Protein AF-A0A1C3CV86-F1 (afdb_monomer_lite)

Structure (mmCIF, N/CA/C/O backbone):
data_AF-A0A1C3CV86-F1
#
_entry.id   AF-A0A1C3CV86-F1
#
loop_
_atom_site.group_PDB
_atom_site.id
_atom_site.type_symbol
_atom_site.label_atom_id
_atom_site.label_alt_id
_atom_site.label_comp_id
_atom_site.label_asym_id
_atom_site.label_entity_id
_atom_site.label_seq_id
_atom_site.pdbx_PDB_ins_code
_atom_site.Cartn_x
_atom_site.Cartn_y
_atom_site.Cartn_z
_atom_site.occupancy
_atom_site.B_iso_or_equiv
_atom_site.auth_seq_id
_atom_site.auth_comp_id
_atom_site.auth_asym_id
_atom_site.auth_atom_id
_atom_site.pdbx_PDB_model_num
ATOM 1 N N . MET A 1 1 ? 0.501 -8.731 -10.972 1.00 66.06 1 MET A N 1
ATOM 2 C CA . MET A 1 1 ? 0.421 -9.284 -9.588 1.00 66.06 1 MET A CA 1
ATOM 3 C C . MET A 1 1 ? 0.213 -10.806 -9.620 1.00 66.06 1 MET A C 1
ATOM 5 O O . MET A 1 1 ? -0.502 -11.251 -10.506 1.00 66.06 1 MET A O 1
ATOM 9 N N . ASN A 1 2 ? 0.829 -11.603 -8.730 1.00 78.62 2 ASN A N 1
ATOM 10 C CA . ASN A 1 2 ? 0.691 -13.075 -8.731 1.00 78.62 2 ASN A CA 1
ATOM 11 C C . ASN A 1 2 ? -0.203 -13.563 -7.579 1.00 78.62 2 ASN A C 1
ATOM 13 O O . ASN A 1 2 ? 0.003 -13.151 -6.437 1.00 78.62 2 ASN A O 1
ATOM 17 N N . ILE A 1 3 ? -1.160 -14.436 -7.889 1.00 87.38 3 ILE A N 1
ATOM 18 C CA . ILE A 1 3 ? -2.075 -15.050 -6.921 1.00 87.38 3 ILE A CA 1
ATOM 19 C C . ILE A 1 3 ? -1.494 -16.387 -6.461 1.00 87.38 3 ILE A C 1
ATOM 21 O O . ILE A 1 3 ? -1.005 -17.165 -7.277 1.00 87.38 3 ILE A O 1
ATOM 25 N N . LEU A 1 4 ? -1.532 -16.632 -5.155 1.00 86.44 4 LEU A N 1
ATOM 26 C CA . LEU A 1 4 ? -1.019 -17.828 -4.498 1.00 86.44 4 LEU A CA 1
ATOM 27 C C . LEU A 1 4 ? -2.169 -18.743 -4.080 1.00 86.44 4 LEU A C 1
ATOM 29 O O . LEU A 1 4 ? -3.225 -18.278 -3.641 1.00 86.44 4 LEU A O 1
ATOM 33 N N . ASN A 1 5 ? -1.927 -20.051 -4.145 1.00 88.44 5 ASN A N 1
ATOM 34 C CA . ASN A 1 5 ? -2.799 -21.033 -3.504 1.00 88.44 5 ASN A CA 1
ATOM 35 C C . ASN A 1 5 ? -2.503 -21.138 -1.994 1.00 88.44 5 ASN A C 1
ATOM 37 O O . ASN A 1 5 ? -1.479 -20.653 -1.510 1.00 88.44 5 ASN A O 1
ATOM 41 N N . GLY A 1 6 ? -3.370 -21.813 -1.235 1.00 87.44 6 GLY A N 1
ATOM 42 C CA . GLY A 1 6 ? -3.210 -21.936 0.219 1.00 87.44 6 GLY A CA 1
ATOM 43 C C . GLY A 1 6 ? -1.895 -22.593 0.673 1.00 87.44 6 GLY A C 1
ATOM 44 O O . GLY A 1 6 ? -1.327 -22.195 1.688 1.00 87.44 6 GLY A O 1
ATOM 45 N N . THR A 1 7 ? -1.336 -23.532 -0.100 1.00 89.56 7 THR A N 1
ATOM 46 C CA . THR A 1 7 ? -0.050 -24.182 0.234 1.00 89.56 7 THR A CA 1
ATOM 47 C C . THR A 1 7 ? 1.136 -23.236 0.027 1.00 89.56 7 THR A C 1
ATOM 49 O O . THR A 1 7 ? 2.051 -23.168 0.852 1.00 89.56 7 THR A O 1
ATOM 52 N N . GLU A 1 8 ? 1.119 -22.471 -1.061 1.00 87.88 8 GLU A N 1
ATOM 53 C CA . GLU A 1 8 ? 2.126 -21.452 -1.362 1.00 87.88 8 GLU A CA 1
ATOM 54 C C . GLU A 1 8 ? 2.053 -20.297 -0.365 1.00 87.88 8 GLU A C 1
ATOM 56 O O . GLU A 1 8 ? 3.080 -19.869 0.159 1.00 87.88 8 GLU A O 1
ATOM 61 N N . ALA A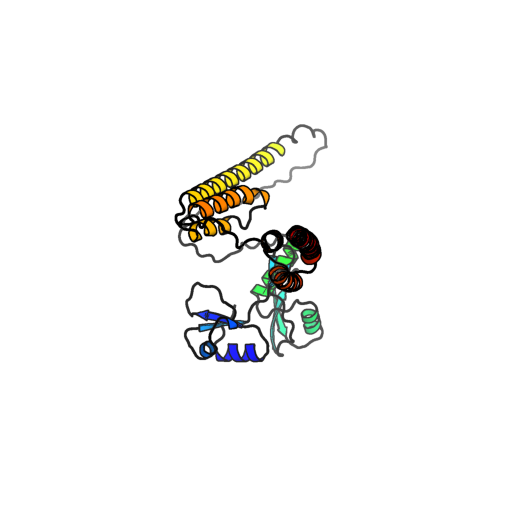 1 9 ? 0.840 -19.845 -0.043 1.00 88.00 9 ALA A N 1
ATOM 62 C CA . ALA A 1 9 ? 0.591 -18.807 0.945 1.00 88.00 9 ALA A CA 1
ATOM 63 C C . ALA A 1 9 ? 1.087 -19.219 2.336 1.00 88.00 9 ALA A C 1
ATOM 65 O O . ALA A 1 9 ? 1.752 -18.436 3.010 1.00 88.00 9 ALA A O 1
ATOM 66 N N . PHE A 1 10 ? 0.839 -20.467 2.746 1.00 89.06 10 PHE A N 1
ATOM 67 C CA . PHE A 1 10 ? 1.356 -20.997 4.005 1.00 89.06 10 PHE A CA 1
ATOM 68 C C . PHE A 1 10 ? 2.889 -21.059 4.014 1.00 89.06 10 PHE A C 1
ATOM 70 O O . PHE A 1 10 ? 3.522 -20.677 4.997 1.00 89.06 10 PHE A O 1
ATOM 77 N N . THR A 1 11 ? 3.495 -21.483 2.902 1.00 87.50 11 THR A N 1
ATOM 78 C CA . THR A 1 11 ? 4.957 -21.524 2.751 1.00 87.50 11 THR A CA 1
ATOM 79 C C . THR A 1 11 ? 5.560 -20.124 2.871 1.00 87.50 11 THR A C 1
ATOM 81 O O . THR A 1 11 ? 6.476 -19.909 3.664 1.00 87.50 11 THR A O 1
ATOM 84 N N . ALA A 1 12 ? 5.000 -19.153 2.153 1.00 84.44 12 ALA A N 1
ATOM 85 C CA . ALA A 1 12 ? 5.402 -17.754 2.205 1.00 84.44 12 ALA A CA 1
ATOM 86 C C . ALA A 1 12 ? 5.227 -17.156 3.616 1.00 84.44 12 ALA A C 1
ATOM 88 O O . ALA A 1 12 ? 6.146 -16.526 4.141 1.00 84.44 12 ALA A O 1
ATOM 89 N N . MET A 1 13 ? 4.104 -17.443 4.284 1.00 84.56 13 MET A N 1
ATOM 90 C CA . MET A 1 13 ? 3.866 -17.037 5.673 1.00 84.56 13 MET A CA 1
ATOM 91 C C . MET A 1 13 ? 4.890 -17.652 6.637 1.00 84.56 13 MET A C 1
ATOM 93 O O . MET A 1 13 ? 5.414 -16.960 7.507 1.00 84.56 13 MET A O 1
ATOM 97 N N . SER A 1 14 ? 5.229 -18.934 6.466 1.00 83.81 14 SER A N 1
ATOM 98 C CA . SER A 1 14 ? 6.240 -19.618 7.284 1.00 83.81 14 SER A CA 1
ATOM 99 C C . SER A 1 14 ? 7.661 -19.084 7.064 1.00 83.81 14 SER A C 1
ATOM 101 O O . SER A 1 14 ? 8.484 -19.136 7.976 1.00 83.81 14 SER A O 1
ATOM 103 N N . ALA A 1 15 ? 7.931 -18.502 5.891 1.00 80.19 15 ALA A N 1
ATOM 104 C CA . ALA A 1 15 ? 9.159 -17.770 5.587 1.00 80.19 15 ALA A CA 1
ATOM 105 C C . ALA A 1 15 ? 9.163 -16.332 6.152 1.00 80.19 15 ALA A C 1
ATOM 107 O O . ALA A 1 15 ? 10.106 -15.583 5.913 1.00 80.19 15 ALA A O 1
ATOM 108 N N . GLY A 1 16 ? 8.122 -15.937 6.896 1.00 77.88 16 GLY A N 1
ATOM 109 C CA . GLY A 1 16 ? 7.990 -14.612 7.503 1.00 77.88 16 GLY A CA 1
ATOM 110 C C . GLY A 1 16 ? 7.405 -13.547 6.574 1.00 77.88 16 GLY A C 1
ATOM 111 O O . GLY A 1 16 ? 7.386 -12.371 6.938 1.00 77.88 16 GLY A O 1
ATOM 112 N N . GLN A 1 17 ? 6.917 -13.922 5.388 1.00 81.88 17 GLN A N 1
ATOM 113 C CA . GLN A 1 17 ? 6.282 -12.976 4.475 1.00 81.88 17 GLN A CA 1
ATOM 114 C C . GLN A 1 17 ? 4.864 -12.655 4.950 1.00 81.88 17 GLN A C 1
ATOM 116 O O . GLN A 1 17 ? 4.110 -13.530 5.378 1.00 81.88 17 GLN A O 1
ATOM 121 N N . LYS A 1 18 ? 4.479 -11.381 4.860 1.00 85.75 18 LYS A N 1
ATOM 122 C CA . LYS A 1 18 ? 3.117 -10.956 5.182 1.00 85.75 18 LYS A CA 1
ATOM 123 C C . LYS A 1 18 ? 2.184 -11.386 4.048 1.00 85.75 18 LYS A C 1
ATOM 125 O O . LYS A 1 18 ? 2.469 -11.088 2.893 1.00 85.75 18 LYS A O 1
ATOM 130 N N . ILE A 1 19 ? 1.091 -12.072 4.374 1.00 89.31 19 ILE A N 1
ATOM 131 C CA . ILE A 1 19 ? 0.098 -12.562 3.407 1.00 89.31 19 ILE A CA 1
ATOM 132 C C . ILE A 1 19 ? -1.198 -11.769 3.551 1.00 89.31 19 ILE A C 1
ATOM 134 O O . ILE A 1 19 ? -1.608 -11.429 4.661 1.00 89.31 19 ILE A O 1
ATOM 138 N N . GLU A 1 20 ? -1.836 -11.497 2.421 1.00 90.44 20 GLU A N 1
ATOM 139 C CA . GLU A 1 20 ? -3.194 -10.970 2.345 1.00 90.44 20 GLU A CA 1
ATOM 140 C C . GLU A 1 20 ? -4.102 -11.995 1.661 1.00 90.44 20 GLU A C 1
ATOM 142 O O . GLU A 1 20 ? -3.650 -12.798 0.839 1.00 90.44 20 GLU A O 1
ATOM 147 N N . CYS A 1 21 ? -5.380 -11.967 2.016 1.00 91.00 21 CYS A N 1
ATOM 148 C CA . CYS A 1 21 ? -6.392 -12.931 1.613 1.00 91.00 21 CYS A CA 1
ATOM 149 C C . CYS A 1 21 ? -7.651 -12.205 1.140 1.00 91.00 21 CYS A C 1
ATOM 151 O O . CYS A 1 21 ? -8.016 -11.157 1.676 1.00 91.00 21 CYS A O 1
ATOM 153 N N . ARG A 1 22 ? -8.333 -12.781 0.151 1.00 90.62 22 ARG A N 1
ATOM 154 C CA . ARG A 1 22 ? -9.710 -12.426 -0.201 1.00 90.62 22 ARG A CA 1
ATOM 155 C C . ARG A 1 22 ? -10.470 -13.653 -0.686 1.00 90.62 22 ARG A C 1
ATOM 157 O O . ARG A 1 22 ? -9.869 -14.673 -1.014 1.00 90.62 22 ARG A O 1
ATOM 164 N N . HIS A 1 23 ? -11.789 -13.535 -0.771 1.00 89.12 23 HIS A N 1
ATOM 165 C CA . HIS A 1 23 ? -12.613 -14.541 -1.430 1.00 89.12 23 HIS A CA 1
ATOM 166 C C . HIS A 1 23 ? -12.402 -14.538 -2.946 1.00 89.12 23 HIS A C 1
ATOM 168 O O . HIS A 1 23 ? -12.314 -13.474 -3.562 1.00 89.12 23 HIS A O 1
ATOM 174 N N . VAL A 1 24 ? -12.373 -15.730 -3.540 1.00 86.75 24 VAL A N 1
ATOM 175 C CA . VAL A 1 24 ? -12.268 -15.909 -4.992 1.00 86.75 24 VAL A CA 1
ATOM 176 C C . VAL A 1 24 ? -13.448 -15.222 -5.677 1.00 86.75 24 VAL A C 1
ATOM 178 O O . VAL A 1 24 ? -14.604 -15.460 -5.333 1.00 86.75 24 VAL A O 1
ATOM 181 N N . GLY A 1 25 ? -13.153 -14.361 -6.652 1.00 78.56 25 GLY A N 1
ATOM 182 C CA . GLY A 1 25 ? -14.177 -13.630 -7.406 1.00 78.56 25 GLY A CA 1
ATOM 183 C C . GLY A 1 25 ? -14.855 -12.499 -6.627 1.00 78.56 25 GLY A C 1
ATOM 184 O O . GLY A 1 25 ? -15.856 -11.964 -7.093 1.00 78.56 25 GLY A O 1
ATOM 185 N N . SER A 1 26 ? -14.331 -12.135 -5.455 1.00 82.38 26 SER A N 1
ATOM 186 C CA . SER A 1 26 ? -14.750 -10.929 -4.746 1.00 82.38 26 SER A CA 1
ATOM 187 C C . SER A 1 26 ? -14.167 -9.681 -5.409 1.00 82.38 26 SER A C 1
ATOM 189 O O . SER A 1 26 ? -12.968 -9.629 -5.693 1.00 82.38 26 SER A O 1
ATOM 191 N N . ASP A 1 27 ? -14.995 -8.646 -5.558 1.00 78.25 27 ASP A N 1
ATOM 192 C CA . ASP A 1 27 ? -14.568 -7.304 -5.985 1.00 78.25 27 ASP A CA 1
ATOM 193 C C . ASP A 1 27 ? -13.888 -6.512 -4.852 1.00 78.25 27 ASP A C 1
ATOM 195 O O . ASP A 1 27 ? -13.460 -5.374 -5.041 1.00 78.25 27 ASP A O 1
ATOM 199 N N . LEU A 1 28 ? -13.807 -7.092 -3.650 1.00 81.31 28 LEU A N 1
ATOM 200 C CA . LEU A 1 28 ? -13.128 -6.478 -2.515 1.00 81.31 28 LEU A CA 1
ATOM 201 C C . LEU A 1 28 ? -11.603 -6.599 -2.642 1.00 81.31 28 LEU A C 1
ATOM 203 O O . LEU A 1 28 ? -11.060 -7.580 -3.166 1.00 81.31 28 LEU A O 1
ATOM 207 N N . ASP A 1 29 ? -10.914 -5.599 -2.094 1.00 83.62 29 ASP A N 1
ATOM 208 C CA . ASP A 1 29 ? -9.463 -5.614 -1.938 1.00 83.62 29 ASP A CA 1
ATOM 209 C C . ASP A 1 29 ? -9.006 -6.765 -1.026 1.00 83.62 29 ASP A C 1
ATOM 211 O O . ASP A 1 29 ? -9.759 -7.276 -0.194 1.00 83.62 29 ASP A O 1
ATOM 215 N N . PHE A 1 30 ? -7.744 -7.170 -1.177 1.00 88.12 30 PHE A N 1
ATOM 216 C CA . PHE A 1 30 ? -7.135 -8.138 -0.269 1.00 88.12 30 PHE A CA 1
ATOM 217 C C . PHE A 1 30 ? -6.979 -7.539 1.129 1.00 88.12 30 PHE A C 1
ATOM 219 O O . PHE A 1 30 ? -6.550 -6.394 1.271 1.00 88.12 30 PHE A O 1
ATOM 226 N N . ASP A 1 31 ? -7.273 -8.344 2.145 1.00 87.81 31 ASP A N 1
ATOM 227 C CA . ASP A 1 31 ? -7.200 -7.947 3.549 1.00 87.81 31 ASP A CA 1
ATOM 228 C C . ASP A 1 31 ? -6.170 -8.796 4.317 1.00 87.81 31 ASP A C 1
ATOM 230 O O . ASP A 1 31 ? -5.727 -9.847 3.847 1.00 87.81 31 ASP A O 1
ATOM 234 N N . ASP A 1 32 ? -5.739 -8.330 5.490 1.00 87.31 32 ASP A N 1
ATOM 235 C CA . ASP A 1 32 ? -4.734 -9.005 6.317 1.00 87.31 32 ASP A CA 1
ATOM 236 C C . ASP A 1 32 ? -5.198 -10.432 6.651 1.00 87.31 32 ASP A C 1
ATOM 238 O O . ASP A 1 32 ? -6.302 -10.637 7.158 1.00 87.31 32 ASP A O 1
ATOM 242 N N . ILE A 1 33 ? -4.340 -11.432 6.404 1.00 89.50 33 ILE A N 1
ATOM 243 C CA . ILE A 1 33 ? -4.652 -12.850 6.650 1.00 89.50 33 ILE A CA 1
ATOM 244 C C . ILE A 1 33 ? -5.133 -13.117 8.086 1.00 89.50 33 ILE A C 1
ATOM 246 O O . ILE A 1 33 ? -5.890 -14.053 8.323 1.00 89.50 33 ILE A O 1
ATOM 250 N N . ARG A 1 34 ? -4.736 -12.278 9.054 1.00 87.44 34 ARG A N 1
ATOM 251 C CA . ARG A 1 34 ? -5.134 -12.398 10.467 1.00 87.44 34 ARG A CA 1
ATOM 252 C C . ARG A 1 34 ? -6.604 -12.066 10.726 1.00 87.44 34 ARG A C 1
ATOM 254 O O . ARG A 1 34 ? -7.099 -12.396 11.800 1.00 87.44 34 ARG A O 1
ATOM 261 N N . ASN A 1 35 ? -7.290 -11.447 9.767 1.00 90.50 35 ASN A N 1
ATOM 262 C CA . ASN A 1 35 ? -8.730 -11.203 9.837 1.00 90.50 35 ASN A CA 1
ATOM 263 C C . ASN A 1 35 ? -9.549 -12.449 9.452 1.00 90.50 35 ASN A C 1
ATOM 265 O O . ASN A 1 35 ? -10.767 -12.458 9.620 1.00 90.50 35 ASN A O 1
ATOM 269 N N . PHE A 1 36 ? -8.891 -13.512 8.976 1.00 90.00 36 PHE A N 1
ATOM 270 C CA . PHE A 1 36 ? -9.516 -14.754 8.534 1.00 90.00 36 PHE A CA 1
ATOM 271 C C . PHE A 1 36 ? -9.197 -15.927 9.475 1.00 90.00 36 PHE A C 1
ATOM 273 O O . PHE A 1 36 ? -8.205 -15.934 10.206 1.00 90.00 36 PHE A O 1
ATOM 280 N N . SER A 1 37 ? -10.049 -16.956 9.445 1.00 88.81 37 SER A N 1
ATOM 281 C CA . SER A 1 37 ? -9.808 -18.227 10.145 1.00 88.81 37 SER A CA 1
ATOM 282 C C . SER A 1 37 ? -8.604 -18.961 9.548 1.00 88.81 37 SER A C 1
ATOM 284 O O . SER A 1 37 ? -8.404 -18.944 8.341 1.00 88.81 37 SER A O 1
ATOM 286 N N . ALA A 1 38 ? -7.853 -19.717 10.353 1.00 85.31 38 ALA A N 1
ATOM 287 C CA . ALA A 1 38 ? -6.738 -20.537 9.861 1.00 85.31 38 ALA A CA 1
ATOM 288 C C . ALA A 1 38 ? -7.154 -21.617 8.836 1.00 85.31 38 ALA A C 1
ATOM 290 O O . ALA A 1 38 ? -6.301 -22.164 8.140 1.00 85.31 38 ALA A O 1
ATOM 291 N N . THR A 1 39 ? -8.448 -21.930 8.728 1.00 88.00 39 THR A N 1
ATOM 292 C CA . THR A 1 39 ? -8.980 -22.886 7.743 1.00 88.00 39 THR A CA 1
ATOM 293 C C . THR A 1 39 ? -8.882 -22.390 6.302 1.00 88.00 39 THR A C 1
ATOM 295 O O . THR A 1 39 ? -8.856 -23.220 5.397 1.00 88.00 39 THR A O 1
ATOM 298 N N . VAL A 1 40 ? -8.722 -21.077 6.076 1.00 89.75 40 VAL A N 1
ATOM 299 C CA . VAL A 1 40 ? -8.690 -20.509 4.717 1.00 89.75 40 VAL A CA 1
ATOM 300 C C . VAL A 1 40 ? -7.575 -21.082 3.844 1.00 89.75 40 VAL A C 1
ATOM 302 O O . VAL A 1 40 ? -7.745 -21.171 2.638 1.00 89.75 40 VAL A O 1
ATOM 305 N N . PHE A 1 41 ? -6.461 -21.544 4.423 1.00 86.38 41 PHE A N 1
ATOM 306 C CA . PHE A 1 41 ? -5.377 -22.185 3.660 1.00 86.38 41 PHE A CA 1
ATOM 307 C C . PHE A 1 41 ? -5.778 -23.523 3.015 1.00 86.38 41 PHE A C 1
ATOM 309 O O . PHE A 1 41 ? -5.059 -24.029 2.153 1.00 86.38 41 PHE A O 1
ATOM 316 N N . ILE A 1 42 ? -6.886 -24.118 3.457 1.00 87.06 42 ILE A N 1
ATOM 317 C CA . ILE A 1 42 ? -7.429 -25.381 2.945 1.00 87.06 42 ILE A CA 1
ATOM 318 C C . ILE A 1 42 ? -8.643 -25.105 2.047 1.00 87.06 42 ILE A C 1
ATOM 320 O O . ILE A 1 42 ? -8.875 -25.840 1.085 1.00 87.06 42 ILE A O 1
ATOM 324 N N . ASP A 1 43 ? -9.393 -24.043 2.346 1.00 85.31 43 ASP A N 1
ATOM 325 C CA . ASP A 1 43 ? -10.590 -23.654 1.607 1.00 85.31 43 ASP A CA 1
ATOM 326 C C . ASP A 1 43 ? -10.230 -23.147 0.200 1.00 85.31 43 ASP A C 1
ATOM 328 O O . ASP A 1 43 ? -9.404 -22.253 0.027 1.00 85.31 43 ASP A O 1
ATOM 332 N N . GLN A 1 44 ? -10.881 -23.700 -0.826 1.00 82.62 44 GLN A N 1
ATOM 333 C CA . GLN A 1 44 ? -10.647 -23.315 -2.228 1.00 82.62 44 GLN A CA 1
ATOM 334 C C . GLN A 1 44 ? -11.346 -22.005 -2.623 1.00 82.62 44 GLN A C 1
ATOM 336 O O . GLN A 1 44 ? -11.118 -21.491 -3.714 1.00 82.62 44 GLN A O 1
ATOM 341 N N . ASP A 1 45 ? -12.162 -21.454 -1.724 1.00 88.38 45 ASP A N 1
ATOM 342 C CA . ASP A 1 45 ? -12.938 -20.230 -1.939 1.00 88.38 45 ASP A CA 1
ATOM 343 C C . ASP A 1 45 ? -12.149 -18.956 -1.600 1.00 88.38 45 ASP A C 1
ATOM 345 O O . ASP A 1 45 ? -12.717 -17.860 -1.596 1.00 88.38 45 ASP A O 1
ATOM 349 N N . HIS A 1 46 ? -10.853 -19.086 -1.297 1.00 89.38 46 HIS A N 1
ATOM 350 C CA . HIS A 1 46 ? -9.964 -17.978 -0.970 1.00 89.38 46 HIS A CA 1
ATOM 351 C C . HIS A 1 46 ? -8.734 -17.961 -1.870 1.00 89.38 46 HIS A C 1
ATOM 353 O O . HIS A 1 46 ? -8.159 -18.994 -2.214 1.00 89.38 46 HIS A O 1
ATOM 359 N N . GLU A 1 47 ? -8.312 -16.754 -2.216 1.00 91.25 47 GLU A N 1
ATOM 360 C CA . GLU A 1 47 ? -7.085 -16.500 -2.944 1.00 91.25 47 GLU A CA 1
ATOM 361 C C . GLU A 1 47 ? -6.162 -15.593 -2.137 1.00 91.25 47 GLU A C 1
ATOM 363 O O . GLU A 1 47 ? -6.596 -14.700 -1.401 1.00 91.25 47 GLU A O 1
ATOM 368 N N . PHE A 1 48 ? -4.864 -15.848 -2.269 1.00 90.25 48 PHE A N 1
ATOM 369 C CA . PHE A 1 48 ? -3.845 -15.237 -1.431 1.00 90.25 48 PHE A CA 1
ATOM 370 C C . PHE A 1 48 ? -2.857 -14.452 -2.272 1.00 90.25 48 PHE A C 1
ATOM 372 O O . PHE A 1 48 ? -2.614 -14.754 -3.438 1.00 90.25 48 PHE A O 1
ATOM 379 N N . ARG A 1 49 ? -2.210 -13.472 -1.656 1.00 87.81 49 ARG A N 1
ATOM 380 C CA . ARG A 1 49 ? -1.020 -12.837 -2.222 1.00 87.81 49 ARG A CA 1
ATOM 381 C C . ARG A 1 49 ? -0.067 -12.429 -1.115 1.00 87.81 49 ARG A C 1
ATOM 383 O O . ARG A 1 49 ? -0.469 -12.241 0.030 1.00 87.81 49 ARG A O 1
ATOM 390 N N . ILE A 1 50 ? 1.202 -12.255 -1.461 1.00 84.94 50 ILE A N 1
ATOM 391 C CA . ILE A 1 50 ? 2.149 -11.595 -0.559 1.00 84.94 50 ILE A CA 1
ATOM 392 C C . ILE A 1 50 ? 1.773 -10.113 -0.491 1.00 84.94 50 ILE A C 1
ATOM 394 O O . ILE A 1 50 ? 1.614 -9.466 -1.529 1.00 84.94 50 ILE A O 1
ATOM 398 N N . ALA A 1 51 ? 1.624 -9.597 0.727 1.00 80.19 51 ALA A N 1
ATOM 399 C CA . ALA A 1 51 ? 1.293 -8.210 1.001 1.00 80.19 51 ALA A CA 1
ATOM 400 C C . ALA A 1 51 ? 2.345 -7.301 0.373 1.00 80.19 51 ALA A C 1
ATOM 402 O O . ALA A 1 51 ? 3.543 -7.416 0.658 1.00 80.19 51 ALA A O 1
ATOM 403 N N . VAL A 1 52 ? 1.894 -6.375 -0.465 1.00 78.00 52 VAL A N 1
ATOM 404 C CA . VAL A 1 52 ? 2.780 -5.353 -1.008 1.00 78.00 52 VAL A CA 1
ATOM 405 C C . VAL A 1 52 ? 2.909 -4.259 0.038 1.00 78.00 52 VAL A C 1
ATOM 407 O O . VAL A 1 52 ? 1.958 -3.539 0.328 1.00 78.00 52 VAL A O 1
ATOM 410 N N . ILE A 1 53 ? 4.091 -4.159 0.638 1.00 82.31 53 ILE A N 1
ATOM 411 C CA . ILE A 1 53 ? 4.415 -3.065 1.551 1.00 82.31 53 ILE A CA 1
ATOM 412 C C . ILE A 1 53 ? 4.722 -1.844 0.690 1.00 82.31 53 ILE A C 1
ATOM 414 O O . ILE A 1 53 ? 5.525 -1.939 -0.234 1.00 82.31 53 ILE A O 1
ATOM 418 N N . TYR A 1 54 ? 4.077 -0.714 0.969 1.00 85.88 54 TYR A N 1
ATOM 419 C CA . TYR A 1 54 ? 4.286 0.531 0.234 1.00 85.88 54 TYR A CA 1
ATOM 420 C C . TYR A 1 54 ? 5.126 1.514 1.051 1.00 85.88 54 TYR A C 1
ATOM 422 O O . TYR A 1 54 ? 4.929 1.666 2.255 1.00 85.88 54 TYR A O 1
ATOM 430 N N . MET A 1 55 ? 6.006 2.233 0.361 1.00 88.50 55 MET A N 1
ATOM 431 C CA . MET A 1 55 ? 6.741 3.394 0.853 1.00 88.50 55 MET A CA 1
ATOM 432 C C . MET A 1 55 ? 6.371 4.641 0.040 1.00 88.50 55 MET A C 1
ATOM 434 O O . MET A 1 55 ? 5.849 4.543 -1.071 1.00 88.50 55 MET A O 1
ATOM 438 N N . MET A 1 56 ? 6.657 5.827 0.574 1.00 91.31 56 MET A N 1
ATOM 439 C CA . MET A 1 56 ? 6.435 7.090 -0.135 1.00 91.31 56 MET A CA 1
ATOM 440 C C . MET A 1 56 ? 7.716 7.560 -0.823 1.00 91.31 56 MET A C 1
ATOM 442 O O . MET A 1 56 ? 8.753 7.696 -0.177 1.00 91.31 56 MET A O 1
ATOM 446 N N . ILE A 1 57 ? 7.624 7.882 -2.113 1.00 91.56 57 ILE A N 1
ATOM 447 C CA . ILE A 1 57 ? 8.643 8.647 -2.842 1.00 91.56 57 ILE A CA 1
ATOM 448 C C . ILE A 1 57 ? 7.959 9.911 -3.372 1.00 91.56 57 ILE A C 1
ATOM 450 O O . ILE A 1 57 ? 7.125 9.857 -4.278 1.00 91.56 57 ILE A O 1
ATOM 454 N N . GLY A 1 58 ? 8.272 11.058 -2.762 1.00 90.00 58 GLY A N 1
ATOM 455 C CA . GLY A 1 58 ? 7.538 12.302 -3.004 1.00 90.00 58 GLY A CA 1
ATOM 456 C C . GLY A 1 58 ? 6.055 12.146 -2.649 1.00 90.00 58 GLY A C 1
ATOM 457 O O . GLY A 1 58 ? 5.720 11.791 -1.521 1.00 90.00 58 GLY A O 1
ATOM 458 N N . ALA A 1 59 ? 5.171 12.387 -3.621 1.00 86.56 59 ALA A N 1
ATOM 459 C CA . ALA A 1 59 ? 3.720 12.228 -3.474 1.00 86.56 59 ALA A CA 1
ATOM 460 C C . ALA A 1 59 ? 3.185 10.852 -3.931 1.00 86.56 59 ALA A C 1
ATOM 462 O O . ALA A 1 59 ? 1.983 10.609 -3.843 1.00 86.56 59 ALA A O 1
ATOM 463 N N . MET A 1 60 ? 4.042 9.953 -4.430 1.00 87.56 60 MET A N 1
ATOM 464 C CA . MET A 1 60 ? 3.633 8.647 -4.960 1.00 87.56 60 MET A CA 1
ATOM 465 C C . MET A 1 60 ? 3.855 7.527 -3.940 1.00 87.56 60 MET A C 1
ATOM 467 O O . MET A 1 60 ? 4.886 7.485 -3.267 1.00 87.56 60 MET A O 1
ATOM 471 N N . GLN A 1 61 ? 2.906 6.589 -3.874 1.00 89.88 61 GLN A N 1
ATOM 472 C CA . GLN A 1 61 ? 3.086 5.316 -3.175 1.00 89.88 61 GLN A CA 1
ATOM 473 C C . GLN A 1 61 ? 3.807 4.330 -4.089 1.00 89.88 61 GLN A C 1
ATOM 475 O O . GLN A 1 61 ? 3.395 4.104 -5.226 1.00 89.88 61 GLN A O 1
ATOM 480 N N . VAL A 1 62 ? 4.887 3.747 -3.584 1.00 90.69 62 VAL A N 1
ATOM 481 C CA . VAL A 1 62 ? 5.761 2.841 -4.323 1.00 90.69 62 VAL A CA 1
ATOM 482 C C . VAL A 1 62 ? 5.901 1.543 -3.538 1.00 90.69 62 VAL A C 1
ATOM 484 O O . VAL A 1 62 ? 6.225 1.600 -2.354 1.00 90.69 62 VAL A O 1
ATOM 487 N N . PRO A 1 63 ? 5.696 0.375 -4.165 1.00 88.56 63 PRO A N 1
ATOM 488 C CA . PRO A 1 63 ? 6.026 -0.907 -3.554 1.00 88.56 63 PRO A CA 1
ATOM 489 C C . PRO A 1 63 ? 7.482 -0.952 -3.067 1.00 88.56 63 PRO A C 1
ATOM 491 O O . PRO A 1 63 ? 8.402 -0.602 -3.811 1.00 88.56 63 PRO A O 1
ATOM 494 N N . GLU A 1 64 ? 7.706 -1.393 -1.831 1.00 87.62 64 GLU A N 1
ATOM 495 C CA . GLU A 1 64 ? 9.047 -1.630 -1.307 1.00 87.62 64 GLU A CA 1
ATOM 496 C C . GLU A 1 64 ? 9.767 -2.695 -2.144 1.00 87.62 64 GLU A C 1
ATOM 498 O O . GLU A 1 64 ? 9.183 -3.690 -2.584 1.00 87.62 64 GLU A O 1
ATOM 503 N N . ALA A 1 65 ? 11.063 -2.472 -2.354 1.00 89.00 65 ALA A N 1
ATOM 504 C CA . ALA A 1 65 ? 11.936 -3.455 -2.970 1.00 89.00 65 ALA A CA 1
ATOM 505 C C . ALA A 1 65 ? 12.148 -4.663 -2.050 1.00 89.00 65 ALA A C 1
ATOM 507 O O . ALA A 1 65 ? 11.970 -4.597 -0.830 1.00 89.00 65 ALA A O 1
ATOM 508 N N . VAL A 1 66 ? 12.570 -5.774 -2.649 1.00 87.25 66 VAL A N 1
ATOM 509 C CA . VAL A 1 66 ? 12.899 -6.993 -1.909 1.00 87.25 66 VAL A CA 1
ATOM 510 C C . VAL A 1 66 ? 14.063 -6.708 -0.959 1.00 87.25 66 VAL A C 1
ATOM 512 O O . VAL A 1 66 ? 15.054 -6.103 -1.363 1.00 87.25 66 VAL A O 1
ATOM 515 N N . LYS A 1 67 ? 13.940 -7.147 0.297 1.00 85.25 67 LYS A N 1
ATOM 516 C CA . LYS A 1 67 ? 15.002 -7.038 1.315 1.00 85.25 67 LYS A CA 1
ATOM 517 C C . LYS A 1 67 ? 15.864 -8.296 1.382 1.00 85.25 67 LYS A C 1
ATOM 519 O O . LYS A 1 67 ? 17.066 -8.209 1.613 1.00 85.25 67 LYS A O 1
ATOM 524 N N . ASP A 1 68 ? 15.253 -9.449 1.144 1.00 85.75 68 ASP A N 1
ATOM 525 C CA . ASP A 1 68 ? 15.928 -10.742 1.170 1.00 85.75 68 ASP A CA 1
ATOM 526 C C . ASP A 1 68 ? 16.584 -11.066 -0.171 1.00 85.75 68 ASP A C 1
ATOM 528 O O . ASP A 1 68 ? 16.119 -10.658 -1.236 1.00 85.75 68 ASP A O 1
ATOM 532 N N . THR A 1 69 ? 17.666 -11.840 -0.133 1.00 86.50 69 THR A N 1
ATOM 533 C CA . THR A 1 69 ? 18.351 -12.284 -1.347 1.00 86.50 69 THR A CA 1
ATOM 534 C C . THR A 1 69 ? 17.471 -13.265 -2.130 1.00 86.50 69 THR A C 1
ATOM 536 O O . THR A 1 69 ? 17.144 -14.343 -1.624 1.00 86.50 69 THR A O 1
ATOM 539 N N . PRO A 1 70 ? 17.098 -12.949 -3.386 1.00 87.62 70 PRO A N 1
ATOM 540 C CA . PRO A 1 70 ? 16.360 -13.887 -4.219 1.00 87.62 70 PRO A CA 1
ATOM 541 C C . PRO A 1 70 ? 17.159 -15.170 -4.475 1.00 87.62 70 PRO A C 1
ATOM 543 O O . PRO A 1 70 ? 18.395 -15.182 -4.479 1.00 87.62 70 PRO A O 1
ATOM 546 N N . ALA A 1 71 ? 16.456 -16.267 -4.762 1.00 85.12 71 ALA A N 1
ATOM 547 C CA . ALA A 1 71 ? 17.116 -17.500 -5.170 1.00 85.12 71 ALA A CA 1
ATOM 548 C C . ALA A 1 71 ? 17.873 -17.304 -6.498 1.00 85.12 71 ALA A C 1
ATOM 550 O O . ALA A 1 71 ? 17.453 -16.569 -7.398 1.00 85.12 71 ALA A O 1
ATOM 551 N N . LYS A 1 72 ? 19.018 -17.978 -6.643 1.00 88.81 72 LYS A N 1
ATOM 552 C CA . LYS A 1 72 ? 19.836 -17.884 -7.857 1.00 88.81 72 LYS A CA 1
ATOM 553 C C . LYS A 1 72 ? 19.032 -18.330 -9.082 1.00 88.81 72 LYS A C 1
ATOM 555 O O . LYS A 1 72 ? 18.496 -19.432 -9.114 1.00 88.81 72 LYS A O 1
ATOM 560 N N . GLY A 1 73 ? 19.007 -17.488 -10.110 1.00 86.38 73 GLY A N 1
ATOM 561 C CA . GLY A 1 73 ? 18.288 -17.714 -11.362 1.00 86.38 73 GLY A CA 1
ATOM 562 C C . GLY A 1 73 ? 16.8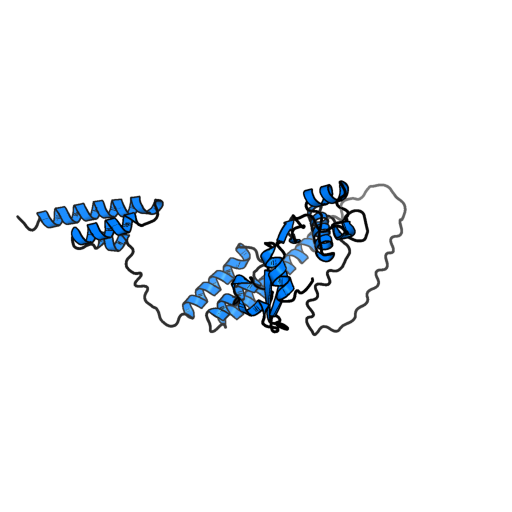89 -17.099 -11.419 1.00 86.38 73 GLY A C 1
ATOM 563 O O . GLY A 1 73 ? 16.323 -17.067 -12.512 1.00 86.38 73 GLY A O 1
ATOM 564 N N . VAL A 1 74 ? 16.360 -16.575 -10.305 1.00 89.31 74 VAL A N 1
ATOM 565 C CA . VAL A 1 74 ? 15.071 -15.862 -10.272 1.00 89.31 74 VAL A CA 1
ATOM 566 C C . VAL A 1 74 ? 15.136 -14.622 -11.164 1.00 89.31 74 VAL A C 1
ATOM 568 O O . VAL A 1 74 ? 16.146 -13.917 -11.196 1.00 89.31 74 VAL A O 1
ATOM 571 N N . GLN A 1 75 ? 14.069 -14.375 -11.923 1.00 92.19 75 GLN A N 1
ATOM 572 C CA . GLN A 1 75 ? 13.929 -13.154 -12.707 1.00 92.19 75 GLN A CA 1
ATOM 573 C C . GLN A 1 75 ? 13.503 -12.005 -11.791 1.00 92.19 75 GLN A C 1
ATOM 575 O O . GLN A 1 75 ? 12.519 -12.113 -11.065 1.00 92.19 75 GLN A O 1
ATOM 580 N N . CYS A 1 76 ? 14.259 -10.915 -11.839 1.00 93.75 76 CYS A N 1
ATOM 581 C CA . CYS A 1 76 ? 14.023 -9.697 -11.083 1.00 93.75 76 CYS A CA 1
ATOM 582 C C . CYS A 1 76 ? 14.005 -8.496 -12.031 1.00 93.75 76 CYS A C 1
ATOM 584 O O . CYS A 1 76 ? 14.437 -8.576 -13.183 1.00 93.75 76 CYS A O 1
ATOM 586 N N . PHE A 1 77 ? 13.527 -7.371 -11.523 1.00 95.25 77 PHE A N 1
ATOM 587 C CA . PHE A 1 77 ? 13.381 -6.127 -12.257 1.00 95.25 77 PHE A CA 1
ATOM 588 C C . PHE A 1 77 ? 13.991 -4.990 -11.447 1.00 95.25 77 PHE A C 1
ATOM 590 O O . PHE A 1 77 ? 13.828 -4.939 -10.229 1.00 95.25 77 PHE A O 1
ATOM 597 N N . CYS A 1 78 ? 14.689 -4.075 -12.111 1.00 95.25 78 CYS A N 1
ATOM 598 C CA . CYS A 1 78 ? 15.142 -2.830 -11.500 1.00 95.25 78 CYS A CA 1
ATOM 599 C C . CYS A 1 78 ? 14.521 -1.616 -12.199 1.00 95.25 78 CYS A C 1
ATOM 601 O O . CYS A 1 78 ? 14.246 -1.689 -13.401 1.00 95.25 78 CYS A O 1
ATOM 603 N N . PRO A 1 79 ? 14.260 -0.512 -11.472 1.00 95.94 79 PRO A N 1
ATOM 604 C CA . PRO A 1 79 ? 13.792 0.724 -12.081 1.00 95.94 79 PRO A CA 1
ATOM 605 C C . PRO A 1 79 ? 14.866 1.256 -13.034 1.00 95.94 79 PRO A C 1
ATOM 607 O O . PRO A 1 79 ? 16.045 1.332 -12.679 1.00 95.94 79 PRO A O 1
ATOM 610 N N . SER A 1 80 ? 14.458 1.631 -14.243 1.00 94.75 80 SER A N 1
ATOM 611 C CA . SER A 1 80 ? 15.351 2.187 -15.257 1.00 94.75 80 SER A CA 1
ATOM 612 C C . SER A 1 80 ? 14.932 3.609 -15.602 1.00 94.75 80 SER A C 1
ATOM 614 O O . SER A 1 80 ? 13.790 3.860 -15.964 1.00 94.75 80 SER A O 1
ATOM 616 N N . LEU A 1 81 ? 15.871 4.548 -15.483 1.00 92.62 81 LEU A N 1
ATOM 617 C CA . LEU A 1 81 ? 15.668 5.964 -15.824 1.00 92.62 81 LEU A CA 1
ATOM 618 C C . LEU A 1 81 ? 16.391 6.367 -17.116 1.00 92.62 81 LEU A C 1
ATOM 620 O O . LEU A 1 81 ? 16.244 7.488 -17.589 1.00 92.62 81 LEU A O 1
ATOM 624 N N . LEU A 1 82 ? 17.221 5.471 -17.655 1.00 88.31 82 LEU A N 1
ATOM 625 C CA . LEU A 1 82 ? 18.116 5.749 -18.784 1.00 88.31 82 LEU A CA 1
ATOM 626 C C . LEU A 1 82 ? 17.572 5.220 -20.116 1.00 88.31 82 LEU A C 1
ATOM 628 O O . LEU A 1 82 ? 18.181 5.436 -21.161 1.00 88.31 82 LEU A O 1
ATOM 632 N N . THR A 1 83 ? 16.463 4.487 -20.078 1.00 85.62 83 THR A N 1
ATOM 633 C CA . THR A 1 83 ? 15.849 3.820 -21.229 1.00 85.62 83 THR A CA 1
ATOM 634 C C . THR A 1 83 ? 14.409 4.279 -21.406 1.00 85.62 83 THR A C 1
ATOM 636 O O . THR A 1 83 ? 13.817 4.863 -20.504 1.00 85.62 83 THR A O 1
ATOM 639 N N . THR A 1 84 ? 13.833 3.999 -22.575 1.00 83.75 84 THR A N 1
ATOM 640 C CA . THR A 1 84 ? 12.409 4.246 -22.850 1.00 83.75 84 THR A CA 1
ATOM 641 C C . THR A 1 84 ? 11.498 3.394 -21.969 1.00 83.75 84 THR A C 1
ATOM 643 O O . THR A 1 84 ? 10.430 3.841 -21.563 1.00 83.75 84 THR A O 1
ATOM 646 N N . GLU A 1 85 ? 11.927 2.171 -21.659 1.00 89.88 85 GLU A N 1
ATOM 647 C CA . GLU A 1 85 ? 11.278 1.305 -20.679 1.00 89.88 85 GLU A CA 1
ATOM 648 C C . GLU A 1 85 ? 11.718 1.714 -19.271 1.00 89.88 85 GLU A C 1
ATOM 650 O O . GLU A 1 85 ? 12.914 1.844 -19.003 1.00 89.88 85 GLU A O 1
ATOM 655 N N . LEU A 1 86 ? 10.755 1.907 -18.369 1.00 92.75 86 LEU A N 1
ATOM 656 C CA . LEU A 1 86 ? 10.999 2.337 -16.984 1.00 92.75 86 LEU A CA 1
ATOM 657 C C . LEU A 1 86 ? 11.434 1.195 -16.056 1.00 92.75 86 LEU A C 1
ATOM 659 O O . LEU A 1 86 ? 11.597 1.379 -14.850 1.00 92.75 86 LEU A O 1
ATOM 663 N N . SER A 1 87 ? 11.623 0.003 -16.605 1.00 95.25 87 SER A N 1
ATOM 664 C CA . SER A 1 87 ? 12.085 -1.182 -15.902 1.00 95.25 87 SER A CA 1
ATOM 665 C C . SER A 1 87 ? 13.199 -1.845 -16.711 1.00 95.25 87 SER A C 1
ATOM 667 O O . SER A 1 87 ? 13.355 -1.616 -17.910 1.00 95.25 87 SER A O 1
ATOM 669 N N . LYS A 1 88 ? 14.000 -2.673 -16.047 1.00 95.19 88 LYS A N 1
ATOM 670 C CA . LYS A 1 88 ? 14.947 -3.567 -16.704 1.00 95.19 88 LYS A CA 1
ATOM 671 C C . LYS A 1 88 ? 14.915 -4.928 -16.033 1.00 95.19 88 LYS A C 1
ATOM 673 O O . LYS A 1 88 ? 15.213 -5.046 -14.844 1.00 95.19 88 LYS A O 1
ATOM 678 N N . ALA A 1 89 ? 14.591 -5.956 -16.809 1.00 94.69 89 ALA A N 1
ATOM 679 C CA . ALA A 1 89 ? 14.624 -7.337 -16.351 1.00 94.69 89 ALA A CA 1
ATOM 680 C C . ALA A 1 89 ? 16.062 -7.878 -16.304 1.00 94.69 89 ALA A C 1
ATOM 682 O O . ALA A 1 89 ? 16.882 -7.625 -17.192 1.00 94.69 89 ALA A O 1
ATOM 683 N N . PHE A 1 90 ? 16.365 -8.675 -15.285 1.00 94.62 90 PHE A N 1
ATOM 684 C CA . PHE A 1 90 ? 17.617 -9.413 -15.170 1.00 94.62 90 PHE A CA 1
ATOM 685 C C . PHE A 1 90 ? 17.407 -10.715 -14.395 1.00 94.62 90 PHE A C 1
ATOM 687 O O . PHE A 1 90 ? 16.412 -10.901 -13.701 1.00 94.62 90 PHE A O 1
ATOM 694 N N . LYS A 1 91 ? 18.345 -11.654 -14.533 1.00 95.38 91 LYS A N 1
ATOM 695 C CA . LYS A 1 91 ? 18.346 -12.887 -13.736 1.00 95.38 91 LYS A CA 1
ATOM 696 C C . LYS A 1 91 ? 19.284 -12.705 -12.558 1.00 95.38 91 LYS A C 1
ATOM 698 O O . LYS A 1 91 ? 20.458 -12.415 -12.782 1.00 95.38 91 LYS A O 1
ATOM 703 N N . TRP A 1 92 ? 18.788 -12.936 -11.349 1.00 94.44 92 TRP A N 1
ATOM 704 C CA . TRP A 1 92 ? 19.573 -12.867 -10.126 1.00 94.44 92 TRP A CA 1
ATOM 705 C C . TRP A 1 92 ? 20.694 -13.909 -10.150 1.00 94.44 92 TRP A C 1
ATOM 707 O O . TRP A 1 92 ? 20.439 -15.113 -10.241 1.00 94.44 92 TRP A O 1
ATOM 717 N N . ARG A 1 93 ? 21.956 -13.476 -10.094 1.00 93.44 93 ARG A N 1
ATOM 718 C CA . ARG A 1 93 ? 23.123 -14.375 -10.117 1.00 93.44 93 ARG A CA 1
ATOM 719 C C . ARG A 1 93 ? 23.881 -14.400 -8.801 1.00 93.44 93 ARG A C 1
ATOM 721 O O . ARG A 1 93 ? 24.813 -1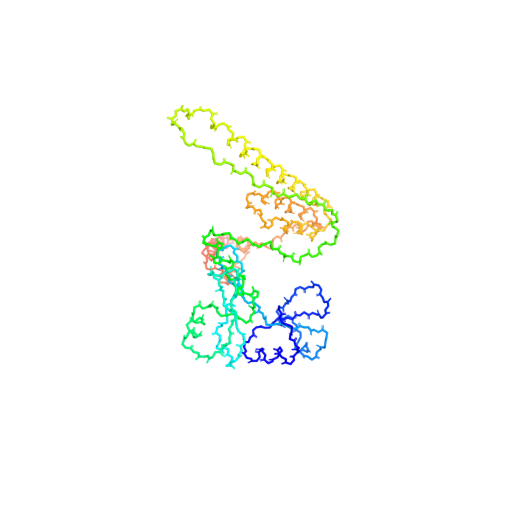5.198 -8.690 1.00 93.44 93 ARG A O 1
ATOM 728 N N . ASN A 1 94 ? 23.452 -13.596 -7.829 1.00 91.88 94 ASN A N 1
ATOM 729 C CA . ASN A 1 94 ? 24.195 -13.318 -6.607 1.00 91.88 94 ASN A CA 1
ATOM 730 C C . ASN A 1 94 ? 25.593 -12.749 -6.917 1.00 91.88 94 ASN A C 1
ATOM 732 O O . ASN A 1 94 ? 26.591 -13.166 -6.338 1.00 91.88 94 ASN A O 1
ATOM 736 N N . SER A 1 95 ? 25.667 -11.880 -7.929 1.00 94.12 95 SER A N 1
ATOM 737 C CA . SER A 1 95 ? 26.882 -11.137 -8.267 1.00 94.12 95 SER A CA 1
ATOM 738 C C . SER A 1 95 ? 26.986 -9.856 -7.436 1.00 94.12 95 SER A C 1
ATOM 740 O O . SER A 1 95 ? 25.976 -9.361 -6.943 1.00 94.12 95 SER A O 1
ATOM 742 N N . ASP A 1 96 ? 28.176 -9.261 -7.339 1.00 95.69 96 ASP A N 1
ATOM 743 C CA . ASP A 1 96 ? 28.374 -8.004 -6.594 1.00 95.69 96 ASP A CA 1
ATOM 744 C C . ASP A 1 96 ? 27.464 -6.869 -7.095 1.00 95.69 96 ASP A C 1
ATOM 746 O O . ASP A 1 96 ? 26.981 -6.046 -6.318 1.00 95.69 96 ASP A O 1
ATOM 750 N N . SER A 1 97 ? 27.178 -6.841 -8.402 1.00 93.19 97 SER A N 1
ATOM 751 C CA . SER A 1 97 ? 26.230 -5.888 -8.990 1.00 93.19 97 SER A CA 1
ATOM 752 C C . SER A 1 97 ? 24.793 -6.136 -8.527 1.00 93.19 97 SER A C 1
ATOM 754 O O . SER A 1 97 ? 24.075 -5.179 -8.246 1.00 93.19 97 SER A O 1
ATOM 756 N N . ASP A 1 98 ? 24.385 -7.403 -8.414 1.00 93.88 98 ASP A N 1
ATOM 757 C CA . ASP A 1 98 ? 23.056 -7.781 -7.924 1.00 93.88 98 ASP A CA 1
ATOM 758 C C . ASP A 1 98 ? 22.896 -7.386 -6.448 1.00 93.88 98 ASP A C 1
ATOM 760 O O . ASP A 1 98 ? 21.900 -6.769 -6.071 1.00 93.88 98 ASP A O 1
ATOM 764 N N . LEU A 1 99 ? 23.913 -7.677 -5.629 1.00 93.94 99 LEU A N 1
ATOM 765 C CA . LEU A 1 99 ? 23.952 -7.306 -4.213 1.00 93.94 99 LEU A CA 1
ATOM 766 C C . LEU A 1 99 ? 23.892 -5.788 -4.031 1.00 93.94 99 LEU A C 1
ATOM 768 O O . LEU A 1 99 ? 23.097 -5.299 -3.238 1.00 93.94 99 LEU A O 1
ATOM 772 N N . THR A 1 100 ? 24.637 -5.033 -4.840 1.00 95.06 100 THR A N 1
ATOM 773 C CA . THR A 1 100 ? 24.594 -3.563 -4.813 1.00 95.06 100 THR A CA 1
ATOM 774 C C . THR A 1 100 ? 23.196 -3.024 -5.143 1.00 95.06 100 THR A C 1
ATOM 776 O O . THR A 1 100 ? 22.749 -2.046 -4.544 1.00 95.06 100 THR A O 1
ATOM 779 N N . LEU A 1 101 ? 22.490 -3.625 -6.109 1.00 94.56 101 LEU A N 1
ATOM 780 C CA . LEU A 1 101 ? 21.112 -3.236 -6.428 1.00 94.56 101 LEU A CA 1
ATOM 781 C C . LEU A 1 101 ? 20.160 -3.544 -5.267 1.00 94.56 101 LEU A C 1
ATOM 783 O O . LEU A 1 101 ? 19.274 -2.737 -4.983 1.00 94.56 101 LEU A O 1
ATOM 787 N N . LEU A 1 102 ? 20.347 -4.688 -4.605 1.00 93.25 102 LEU A N 1
ATOM 788 C CA . LEU A 1 102 ? 19.545 -5.110 -3.457 1.00 93.25 102 LEU A CA 1
ATOM 789 C C . LEU A 1 102 ? 19.747 -4.172 -2.263 1.00 93.25 102 LEU A C 1
ATOM 791 O O . LEU A 1 102 ? 18.775 -3.644 -1.734 1.00 93.25 102 LEU A O 1
ATOM 795 N N . GLU A 1 103 ? 20.998 -3.882 -1.906 1.00 93.56 103 GLU A N 1
ATOM 796 C CA . GLU A 1 103 ? 21.360 -2.958 -0.821 1.00 93.56 103 GLU A CA 1
ATOM 797 C C . GLU A 1 103 ? 20.816 -1.541 -1.042 1.00 93.56 103 GLU A C 1
ATOM 799 O O . GLU A 1 103 ? 20.512 -0.825 -0.090 1.00 93.56 103 GLU A O 1
ATOM 804 N N . ARG A 1 104 ? 20.660 -1.133 -2.305 1.00 94.06 104 ARG A N 1
ATOM 805 C CA . ARG A 1 104 ? 20.085 0.166 -2.682 1.00 94.06 104 ARG A CA 1
ATOM 806 C C . ARG A 1 104 ? 18.559 0.162 -2.767 1.00 94.06 104 ARG A C 1
ATOM 808 O O . ARG A 1 104 ? 17.984 1.192 -3.104 1.00 94.06 104 ARG A O 1
ATOM 815 N N . GLY A 1 105 ? 17.903 -0.970 -2.511 1.00 92.69 105 GLY A N 1
ATOM 816 C CA . GLY A 1 105 ? 16.448 -1.082 -2.602 1.00 92.69 105 GLY A CA 1
ATOM 817 C C . GLY A 1 105 ? 15.920 -0.904 -4.028 1.00 92.69 105 GLY A C 1
ATOM 818 O O . GLY A 1 105 ? 14.868 -0.302 -4.231 1.00 92.69 105 GLY A O 1
ATOM 819 N N . LEU A 1 106 ? 16.656 -1.397 -5.030 1.00 94.50 106 LEU A N 1
ATOM 820 C CA . LEU A 1 106 ? 16.301 -1.270 -6.450 1.00 94.50 106 LEU A CA 1
ATOM 821 C C . LEU A 1 106 ? 15.835 -2.590 -7.079 1.00 94.50 106 LEU A C 1
ATOM 823 O O . LEU A 1 106 ? 15.625 -2.644 -8.287 1.00 94.50 106 LEU A O 1
ATOM 827 N N . VAL A 1 107 ? 15.688 -3.659 -6.296 1.00 94.88 107 VAL A N 1
ATOM 828 C CA . VAL A 1 107 ? 15.335 -4.994 -6.800 1.00 94.88 107 VAL A CA 1
ATOM 829 C C . VAL A 1 107 ? 13.869 -5.291 -6.522 1.00 94.88 107 VAL A C 1
ATOM 831 O O . VAL A 1 107 ? 13.444 -5.345 -5.373 1.00 94.88 107 VAL A O 1
ATOM 834 N N . HIS A 1 108 ? 13.104 -5.540 -7.581 1.00 92.81 108 HIS A N 1
ATOM 835 C CA . HIS A 1 108 ? 11.690 -5.908 -7.529 1.00 92.81 108 HIS A CA 1
ATOM 836 C C . HIS A 1 108 ? 11.469 -7.287 -8.152 1.00 92.81 108 HIS A C 1
ATOM 838 O O . HIS A 1 108 ? 12.124 -7.646 -9.129 1.00 92.81 108 HIS A O 1
ATOM 844 N N . LEU A 1 109 ? 10.522 -8.063 -7.618 1.00 88.25 109 LEU A N 1
ATOM 845 C CA . LEU A 1 109 ? 10.106 -9.340 -8.226 1.00 88.25 109 LEU A CA 1
ATOM 846 C C . LEU A 1 109 ? 9.127 -9.147 -9.385 1.00 88.25 109 LEU A C 1
ATOM 848 O O . LEU A 1 109 ? 9.033 -10.004 -10.258 1.00 88.25 109 LEU A O 1
ATOM 852 N N . TYR A 1 110 ? 8.416 -8.020 -9.396 1.00 88.25 110 TYR A N 1
ATOM 853 C CA . TYR A 1 110 ? 7.403 -7.702 -10.393 1.00 88.25 110 TYR A CA 1
ATOM 854 C C . TYR A 1 110 ? 7.800 -6.460 -11.178 1.00 88.25 110 TYR A C 1
ATOM 856 O O . TYR A 1 110 ? 8.297 -5.482 -10.617 1.00 88.25 110 TYR A O 1
ATOM 864 N N . GLU A 1 111 ? 7.542 -6.499 -12.479 1.00 91.69 111 GLU A N 1
ATOM 865 C CA . GLU A 1 111 ? 7.881 -5.412 -13.389 1.00 91.69 111 GLU A CA 1
ATOM 866 C C . GLU A 1 111 ? 7.132 -4.116 -13.054 1.00 91.69 111 GLU A C 1
ATOM 868 O O . GLU A 1 111 ? 7.747 -3.058 -12.947 1.00 91.69 111 GLU A O 1
ATOM 873 N N . GLU A 1 112 ? 5.824 -4.207 -12.799 1.00 90.50 112 GLU A N 1
ATOM 874 C CA . GLU A 1 112 ? 4.953 -3.077 -12.440 1.00 90.50 112 GLU A CA 1
ATOM 875 C C . GLU A 1 112 ? 5.473 -2.299 -11.221 1.00 90.50 112 GLU A C 1
ATOM 877 O O . GLU A 1 112 ? 5.397 -1.066 -11.178 1.00 90.50 112 GLU A O 1
ATOM 882 N N . ASN A 1 113 ? 6.074 -3.005 -10.257 1.00 91.69 113 ASN A N 1
ATOM 883 C CA . ASN A 1 113 ? 6.662 -2.405 -9.062 1.00 91.69 113 ASN A CA 1
ATOM 884 C C . ASN A 1 113 ? 7.908 -1.584 -9.422 1.00 91.69 113 ASN A C 1
ATOM 886 O O . ASN A 1 113 ? 8.043 -0.442 -8.981 1.00 91.69 113 ASN A O 1
ATOM 890 N N . ALA A 1 114 ? 8.781 -2.127 -10.278 1.00 93.06 114 ALA A N 1
ATOM 891 C CA . ALA A 1 114 ? 9.954 -1.412 -10.778 1.00 93.06 114 ALA A CA 1
ATOM 892 C C . ALA A 1 114 ? 9.560 -0.188 -11.623 1.00 93.06 114 ALA A C 1
ATOM 894 O O . ALA A 1 114 ? 10.151 0.878 -11.458 1.00 93.06 114 ALA A O 1
ATOM 895 N N . ILE A 1 115 ? 8.526 -0.310 -12.465 1.00 93.50 115 ILE A N 1
ATOM 896 C CA . ILE A 1 115 ? 7.980 0.806 -13.254 1.00 93.50 115 ILE A CA 1
ATOM 897 C C . ILE A 1 115 ? 7.449 1.904 -12.329 1.00 93.50 115 ILE A C 1
ATOM 899 O O . ILE A 1 115 ? 7.771 3.077 -12.514 1.00 93.50 115 ILE A O 1
ATOM 903 N N . THR A 1 116 ? 6.656 1.542 -11.320 1.00 93.50 116 THR A N 1
ATOM 904 C CA . THR A 1 116 ? 6.101 2.497 -10.348 1.00 93.50 116 THR A CA 1
ATOM 905 C C . THR A 1 116 ? 7.210 3.216 -9.583 1.00 93.50 116 THR A C 1
ATOM 907 O O . THR A 1 116 ? 7.162 4.437 -9.428 1.00 93.50 116 THR A O 1
ATOM 910 N N . HIS A 1 117 ? 8.253 2.487 -9.182 1.00 95.12 117 HIS A N 1
ATOM 911 C CA . HIS A 1 117 ? 9.426 3.060 -8.530 1.00 95.12 117 HIS A CA 1
ATOM 912 C C . HIS A 1 117 ? 10.148 4.055 -9.451 1.00 95.12 117 HIS A C 1
ATOM 914 O O . HIS A 1 117 ? 10.412 5.186 -9.047 1.00 95.12 117 HIS A O 1
ATOM 920 N N . ALA A 1 118 ? 10.412 3.685 -10.707 1.00 95.00 118 ALA A N 1
ATOM 921 C CA . ALA A 1 118 ? 11.037 4.580 -11.678 1.00 95.00 118 ALA A CA 1
ATOM 922 C C . ALA A 1 118 ? 10.195 5.840 -11.928 1.00 95.00 118 ALA A C 1
ATOM 924 O O . ALA A 1 118 ? 10.731 6.944 -11.895 1.00 95.00 118 ALA A O 1
ATOM 925 N N . ARG A 1 119 ? 8.873 5.704 -12.097 1.00 93.38 119 ARG A N 1
ATOM 926 C CA . ARG A 1 119 ? 7.956 6.848 -12.248 1.00 93.38 119 ARG A CA 1
ATOM 927 C C . ARG A 1 119 ? 8.036 7.801 -11.063 1.00 93.38 119 ARG A C 1
ATOM 929 O O . ARG A 1 119 ? 8.096 9.007 -11.274 1.00 93.38 119 ARG A O 1
ATOM 936 N N . ALA A 1 120 ? 8.086 7.275 -9.843 1.00 94.31 120 ALA A N 1
ATOM 937 C CA . ALA A 1 120 ? 8.207 8.104 -8.653 1.00 94.31 120 ALA A CA 1
ATOM 938 C C . ALA A 1 120 ? 9.548 8.851 -8.590 1.00 94.31 120 ALA A C 1
ATOM 940 O O . ALA A 1 120 ? 9.571 10.028 -8.234 1.00 94.31 120 ALA A O 1
ATOM 941 N N . LEU A 1 121 ? 10.651 8.216 -9.006 1.00 93.81 121 LEU A N 1
ATOM 942 C CA . LEU A 1 121 ? 11.953 8.884 -9.125 1.00 93.81 121 LEU A CA 1
ATOM 943 C C . LEU A 1 121 ? 11.945 9.981 -10.199 1.00 93.81 121 LEU A C 1
ATOM 945 O O . LEU A 1 121 ? 12.505 11.054 -9.980 1.00 93.81 121 LEU A O 1
ATOM 949 N N . VAL A 1 122 ? 11.287 9.753 -11.340 1.00 92.94 122 VAL A N 1
ATOM 950 C CA . VAL A 1 122 ? 11.132 10.789 -12.373 1.00 92.94 122 VAL A CA 1
ATOM 951 C C . VAL A 1 122 ? 10.292 11.950 -11.842 1.00 92.94 122 VAL A C 1
ATOM 953 O O . VAL A 1 122 ? 10.705 13.101 -11.959 1.00 92.94 122 VAL A O 1
ATOM 956 N N . ALA A 1 123 ? 9.156 11.655 -11.207 1.00 91.56 123 ALA A N 1
ATOM 957 C CA . ALA A 1 123 ? 8.232 12.658 -10.690 1.00 91.56 123 ALA A CA 1
ATOM 958 C C . ALA A 1 123 ? 8.863 13.520 -9.587 1.00 91.56 123 ALA A C 1
ATOM 960 O O . ALA A 1 123 ? 8.739 14.743 -9.621 1.00 91.56 123 ALA A O 1
ATOM 961 N N . VAL A 1 124 ? 9.592 12.914 -8.640 1.00 94.12 124 VAL A N 1
ATOM 962 C CA . VAL A 1 124 ? 10.297 13.674 -7.591 1.00 94.12 124 VAL A CA 1
ATOM 963 C C . VAL A 1 124 ? 11.426 14.536 -8.168 1.00 94.12 124 VAL A C 1
ATOM 965 O O . VAL A 1 124 ? 11.756 15.574 -7.604 1.00 94.12 124 VAL A O 1
ATOM 968 N N . SER A 1 125 ? 11.976 14.140 -9.320 1.00 92.38 125 SER A N 1
ATOM 969 C CA . SER A 1 125 ? 12.971 14.911 -10.076 1.00 92.38 125 SER A CA 1
ATOM 970 C C . SER A 1 125 ? 12.344 15.961 -11.004 1.00 92.38 125 SER A C 1
ATOM 972 O O . SER A 1 125 ? 13.060 16.563 -11.801 1.00 92.38 125 SER A O 1
ATOM 974 N N . LEU A 1 126 ? 11.022 16.174 -10.921 1.00 89.44 126 LEU A N 1
ATOM 975 C CA . LEU A 1 126 ? 10.239 17.086 -11.768 1.00 89.44 126 LEU A CA 1
ATOM 976 C C . LEU A 1 126 ? 10.268 16.737 -13.269 1.00 89.44 126 LEU A C 1
ATOM 978 O O . LEU A 1 126 ? 10.035 17.594 -14.120 1.00 89.44 126 LEU A O 1
ATOM 982 N N . GLY A 1 127 ? 10.560 15.480 -13.610 1.00 85.44 127 GLY A N 1
ATOM 983 C CA . GLY A 1 127 ? 10.523 14.986 -14.984 1.00 85.44 127 GLY A CA 1
ATOM 984 C C . GLY A 1 127 ? 9.120 14.566 -15.429 1.00 85.44 127 GLY A C 1
ATOM 985 O O . GLY A 1 127 ? 8.232 14.313 -14.615 1.00 85.44 127 GLY A O 1
ATOM 986 N N . LEU A 1 128 ? 8.930 14.444 -16.744 1.00 81.44 128 LEU A N 1
ATOM 987 C CA . LEU A 1 128 ? 7.679 13.998 -17.359 1.00 81.44 128 LEU A CA 1
ATOM 988 C C . LEU A 1 128 ? 7.841 12.585 -17.923 1.00 81.44 128 LEU A C 1
ATOM 990 O O . LEU A 1 128 ? 8.785 12.305 -18.660 1.00 81.44 128 LEU A O 1
ATOM 994 N N . VAL A 1 129 ? 6.897 11.701 -17.604 1.00 72.00 129 VAL A N 1
ATOM 995 C CA . VAL A 1 129 ? 6.813 10.363 -18.196 1.00 72.00 129 VAL A CA 1
ATOM 996 C C . VAL A 1 129 ? 5.681 10.368 -19.218 1.00 72.00 129 VAL A C 1
ATOM 998 O O . VAL A 1 129 ? 4.509 10.405 -18.851 1.00 72.00 129 VAL A O 1
ATOM 1001 N N . ASN A 1 130 ? 6.023 10.310 -20.504 1.00 61.72 130 ASN A N 1
ATOM 1002 C CA . ASN A 1 130 ? 5.048 10.196 -21.589 1.00 61.72 130 ASN A CA 1
ATOM 1003 C C . ASN A 1 130 ? 4.520 8.754 -21.675 1.00 61.72 130 ASN A C 1
ATOM 1005 O O . ASN A 1 130 ? 4.908 7.987 -22.550 1.00 61.72 130 ASN A O 1
ATOM 1009 N N . SER A 1 131 ? 3.639 8.362 -20.759 1.00 54.03 131 SER A N 1
ATOM 1010 C CA . SER A 1 131 ? 2.737 7.232 -20.988 1.00 54.03 131 SER A CA 1
ATOM 1011 C C . SER A 1 131 ? 1.386 7.557 -20.362 1.00 54.03 131 SER A C 1
ATOM 1013 O O . SER A 1 131 ? 1.373 7.896 -19.173 1.00 54.03 131 SER A O 1
ATOM 1015 N N . PRO A 1 132 ? 0.263 7.437 -21.090 1.00 42.16 132 PRO A N 1
ATOM 1016 C CA . PRO A 1 132 ? -1.039 7.540 -20.459 1.00 42.16 132 PRO A CA 1
ATOM 1017 C C . PRO A 1 132 ? -1.132 6.428 -19.414 1.00 42.16 132 PRO A C 1
ATOM 1019 O O . PRO A 1 132 ? -0.895 5.253 -19.702 1.00 42.16 132 PRO A O 1
ATOM 1022 N N . PHE A 1 133 ? -1.433 6.805 -18.178 1.00 37.38 133 PHE A N 1
ATOM 1023 C CA . PHE A 1 133 ? -1.915 5.862 -17.186 1.00 37.38 133 PHE A CA 1
ATOM 1024 C C . PHE A 1 133 ? -3.185 5.213 -17.753 1.00 37.38 133 PHE A C 1
ATOM 1026 O O . PHE A 1 133 ? -4.244 5.832 -17.754 1.00 37.38 133 PHE A O 1
ATOM 1033 N N . LYS A 1 134 ? -3.101 3.961 -18.210 1.00 39.66 134 LYS A N 1
ATOM 1034 C CA . LYS A 1 134 ? -4.243 3.056 -18.087 1.00 39.66 134 LYS A CA 1
ATOM 1035 C C . LYS A 1 134 ? -4.317 2.675 -16.613 1.00 39.66 134 LYS A C 1
ATOM 1037 O O . LYS A 1 134 ? -3.708 1.704 -16.182 1.00 39.66 134 LYS A O 1
ATOM 1042 N N . ASN A 1 135 ? -5.000 3.501 -15.828 1.00 35.81 135 ASN A N 1
ATOM 1043 C CA . ASN A 1 135 ? -5.719 2.950 -14.694 1.00 35.81 135 ASN A CA 1
ATOM 1044 C C . ASN A 1 135 ? -6.881 2.188 -15.330 1.00 35.81 135 ASN A C 1
ATOM 1046 O O . ASN A 1 135 ? -7.804 2.823 -15.834 1.00 35.81 135 ASN A O 1
ATOM 1050 N N . GLU A 1 136 ? -6.803 0.861 -15.394 1.00 38.22 136 GLU A N 1
ATOM 1051 C CA . GLU A 1 136 ? -7.988 0.030 -15.618 1.00 38.22 136 GLU A CA 1
ATOM 1052 C C . GLU A 1 136 ? -8.899 0.200 -14.399 1.00 38.22 136 GLU A C 1
ATOM 1054 O O . GLU A 1 136 ? -8.873 -0.562 -13.440 1.00 38.22 136 GLU A O 1
ATOM 1059 N N . VAL A 1 137 ? -9.661 1.287 -14.411 1.00 35.75 137 VAL A N 1
ATOM 1060 C CA . VAL A 1 137 ? -11.010 1.290 -13.876 1.00 35.75 137 VAL A CA 1
ATOM 1061 C C . VAL A 1 137 ? -11.870 1.247 -15.130 1.00 35.75 137 VAL A C 1
ATOM 1063 O O . VAL A 1 137 ? -12.116 2.284 -15.743 1.00 35.75 137 VAL A O 1
ATOM 1066 N N . ASP A 1 138 ? -12.232 0.040 -15.562 1.00 36.62 138 ASP A N 1
ATOM 1067 C CA . ASP A 1 138 ? -13.294 -0.154 -16.548 1.00 36.62 138 ASP A CA 1
ATOM 1068 C C . ASP A 1 138 ? -14.591 0.334 -15.891 1.00 36.62 138 ASP A C 1
ATOM 1070 O O . ASP A 1 138 ? -15.297 -0.400 -15.200 1.00 36.62 138 ASP A O 1
ATOM 1074 N N . LEU A 1 139 ? -14.862 1.630 -16.033 1.00 37.31 139 LEU A N 1
ATOM 1075 C CA . LEU A 1 139 ? -16.206 2.153 -15.878 1.00 37.31 139 LEU A CA 1
ATOM 1076 C C . LEU A 1 139 ? -16.900 1.901 -17.215 1.00 37.31 139 LEU A C 1
ATOM 1078 O O . LEU A 1 139 ? -16.447 2.412 -18.241 1.00 37.31 139 LEU A O 1
ATOM 1082 N N . PRO A 1 140 ? -17.960 1.083 -17.237 1.00 37.53 140 PRO A N 1
ATOM 1083 C CA . PRO A 1 140 ? -18.722 0.886 -18.448 1.00 37.53 140 PRO A CA 1
ATOM 1084 C C . PRO A 1 140 ? -19.410 2.218 -18.768 1.00 37.53 140 PRO A C 1
ATOM 1086 O O . PRO A 1 140 ? -19.881 2.893 -17.852 1.00 37.53 140 PRO A O 1
ATOM 1089 N N . TRP A 1 141 ? -19.545 2.514 -20.058 1.00 43.19 141 TRP A N 1
ATOM 1090 C CA . TRP A 1 141 ? -20.222 3.683 -20.631 1.00 43.19 141 TRP A CA 1
ATOM 1091 C C . TRP A 1 141 ? -19.363 4.953 -20.695 1.00 43.19 141 TRP A C 1
ATOM 1093 O O . TRP A 1 141 ? -19.461 5.818 -19.838 1.00 43.19 141 TRP A O 1
ATOM 1103 N N . ASP A 1 142 ? -18.575 5.062 -21.767 1.00 32.59 142 ASP A N 1
ATOM 1104 C CA . ASP A 1 142 ? -18.502 6.284 -22.580 1.00 32.59 142 ASP A CA 1
ATOM 1105 C C . ASP A 1 142 ? -17.929 5.930 -23.966 1.00 32.59 142 ASP A C 1
ATOM 1107 O O . ASP A 1 142 ? -16.719 5.892 -24.197 1.00 32.59 142 ASP A O 1
ATOM 1111 N N . ASP A 1 143 ? -18.836 5.621 -24.895 1.00 42.38 143 ASP A N 1
ATOM 1112 C CA . ASP A 1 143 ? -18.580 5.748 -26.327 1.00 42.38 143 ASP A CA 1
ATOM 1113 C C . ASP A 1 143 ? -18.580 7.245 -26.667 1.00 42.38 143 ASP A C 1
ATOM 1115 O O . ASP A 1 143 ? -19.593 7.905 -26.465 1.00 42.38 143 ASP A O 1
ATOM 1119 N N . GLU A 1 144 ? -17.480 7.775 -27.204 1.00 35.53 144 GLU A N 1
ATOM 1120 C CA . GLU A 1 144 ? -17.504 8.578 -28.437 1.00 35.53 144 GLU A CA 1
ATOM 1121 C C . GLU A 1 144 ? -16.086 8.964 -28.895 1.00 35.53 144 GLU A C 1
ATOM 1123 O O . GLU A 1 144 ? -15.286 9.585 -28.192 1.00 35.53 144 GLU A O 1
ATOM 1128 N N . GLU A 1 145 ? -15.791 8.589 -30.140 1.00 42.16 145 GLU A N 1
ATOM 1129 C CA . GLU A 1 145 ? -14.636 9.008 -30.925 1.00 42.16 145 GLU A CA 1
ATOM 1130 C C . GLU A 1 145 ? -14.541 10.537 -31.031 1.00 42.16 145 GLU A C 1
ATOM 1132 O O . GLU A 1 145 ? -15.480 11.159 -31.519 1.00 42.16 145 GLU A O 1
ATOM 1137 N N . LYS A 1 146 ? -13.361 11.127 -30.771 1.00 34.97 146 LYS A N 1
ATOM 1138 C CA . LYS A 1 146 ? -12.826 12.235 -31.594 1.00 34.97 146 LYS A CA 1
ATOM 1139 C C . LYS A 1 146 ? -11.307 12.168 -31.707 1.00 34.97 146 LYS A C 1
ATOM 1141 O O . LYS A 1 146 ? -10.555 12.581 -30.829 1.00 34.97 146 LYS A O 1
ATOM 1146 N N . THR A 1 147 ? -10.868 11.693 -32.865 1.00 39.78 147 THR A N 1
ATOM 1147 C CA . THR A 1 147 ? -9.550 11.951 -33.442 1.00 39.78 147 THR A CA 1
ATOM 1148 C C . THR A 1 147 ? -9.338 13.454 -33.634 1.00 39.78 147 THR A C 1
ATOM 1150 O O . THR A 1 147 ? -10.099 14.082 -34.368 1.00 39.78 147 THR A O 1
ATOM 1153 N N . SER A 1 148 ? -8.269 14.011 -33.065 1.00 32.16 148 SER A N 1
ATOM 1154 C CA . SER A 1 148 ? -7.740 15.316 -33.476 1.00 32.16 148 SER A CA 1
ATOM 1155 C C . SER A 1 148 ? -6.232 15.217 -33.652 1.00 32.16 148 SER A C 1
ATOM 1157 O O . SER A 1 148 ? -5.459 15.120 -32.703 1.00 32.16 148 SER A O 1
ATOM 1159 N N . THR A 1 149 ? -5.841 15.181 -34.918 1.00 33.31 149 THR A N 1
ATOM 1160 C CA . THR A 1 149 ? -4.478 15.177 -35.439 1.00 33.31 149 THR A CA 1
ATOM 1161 C C . THR A 1 149 ? -3.756 16.470 -35.052 1.00 33.31 149 THR A C 1
ATOM 1163 O O . THR A 1 149 ? -4.162 17.553 -35.468 1.00 33.31 149 THR A O 1
ATOM 1166 N N . SER A 1 150 ? -2.664 16.384 -34.291 1.00 37.69 150 SER A N 1
ATOM 1167 C CA . SER A 1 150 ? -1.757 17.518 -34.083 1.00 37.69 150 SER A CA 1
ATOM 1168 C C . SER A 1 150 ? -0.866 17.695 -35.316 1.00 37.69 1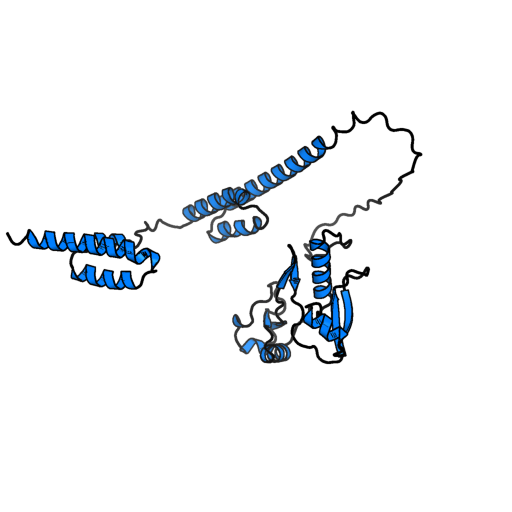50 SER A C 1
ATOM 1170 O O . SER A 1 150 ? 0.032 16.893 -35.558 1.00 37.69 150 SER A O 1
ATOM 1172 N N . GLN A 1 151 ? -1.102 18.746 -36.101 1.00 35.97 151 GLN A N 1
ATOM 1173 C CA . GLN A 1 151 ? -0.125 19.251 -37.066 1.00 35.97 151 GLN A CA 1
ATOM 1174 C C . GLN A 1 151 ? 0.709 20.343 -36.393 1.00 35.97 151 GLN A C 1
ATOM 1176 O O . GLN A 1 151 ? 0.209 21.422 -36.088 1.00 35.97 151 GLN A O 1
ATOM 1181 N N . SER A 1 152 ? 1.990 20.066 -36.163 1.00 40.47 152 SER A N 1
ATOM 1182 C CA . SER A 1 152 ? 2.988 21.077 -35.818 1.00 40.47 152 SER A CA 1
ATOM 1183 C C . SER A 1 152 ? 3.546 21.691 -37.103 1.00 40.47 152 SER A C 1
ATOM 1185 O O . SER A 1 152 ? 4.343 21.051 -37.785 1.00 40.47 152 SER A O 1
ATOM 1187 N N . ASN A 1 153 ? 3.162 22.929 -37.412 1.00 39.81 153 ASN A N 1
ATOM 1188 C CA . ASN A 1 153 ? 3.893 23.784 -38.346 1.00 39.81 153 ASN A CA 1
ATOM 1189 C C . ASN A 1 153 ? 4.498 24.942 -37.547 1.00 39.81 153 ASN A C 1
ATOM 1191 O O . ASN A 1 153 ? 3.796 25.880 -37.181 1.00 39.81 153 ASN A O 1
ATOM 1195 N N . ILE A 1 154 ? 5.797 24.863 -37.264 1.00 44.03 154 ILE A N 1
ATOM 1196 C CA . ILE A 1 154 ? 6.595 26.013 -36.833 1.00 44.03 154 ILE A CA 1
ATOM 1197 C C . ILE A 1 154 ? 7.584 26.283 -37.967 1.00 44.03 154 ILE A C 1
ATOM 1199 O O . ILE A 1 154 ? 8.567 25.560 -38.122 1.00 44.03 154 ILE A O 1
ATOM 1203 N N . GLU A 1 155 ? 7.307 27.303 -38.779 1.00 41.81 155 GLU A N 1
ATOM 1204 C CA . GLU A 1 155 ? 8.295 27.876 -39.693 1.00 41.81 155 GLU A CA 1
ATOM 1205 C C . GLU A 1 155 ? 9.168 28.868 -38.916 1.00 41.81 155 GLU A C 1
ATOM 1207 O O . GLU A 1 155 ? 8.680 29.828 -38.321 1.00 41.81 155 GLU A O 1
ATOM 1212 N N . ILE A 1 156 ? 10.479 28.627 -38.911 1.00 47.84 156 ILE A N 1
ATOM 1213 C CA . ILE A 1 156 ? 11.467 29.548 -38.346 1.00 47.84 156 ILE A CA 1
ATOM 1214 C C . ILE A 1 156 ? 11.680 30.670 -39.365 1.00 47.84 156 ILE A C 1
ATOM 1216 O O . ILE A 1 156 ? 12.347 30.465 -40.380 1.00 47.84 156 ILE A O 1
ATOM 1220 N N . ILE A 1 157 ? 11.134 31.857 -39.095 1.00 42.19 157 ILE A N 1
ATOM 1221 C CA . ILE A 1 157 ? 11.407 33.061 -39.889 1.00 42.19 157 ILE A CA 1
ATOM 1222 C C . ILE A 1 157 ? 12.476 33.892 -39.164 1.00 42.19 157 ILE A C 1
ATOM 1224 O O . ILE A 1 157 ? 12.431 34.096 -37.954 1.00 42.19 157 ILE A O 1
ATOM 1228 N N . SER A 1 158 ? 13.479 34.298 -39.938 1.00 47.16 158 SER A N 1
ATOM 1229 C CA . SER A 1 158 ? 14.719 35.006 -39.593 1.00 47.16 158 SER A CA 1
ATOM 1230 C C . SER A 1 158 ? 14.651 36.054 -38.471 1.00 47.16 158 SER A C 1
ATOM 1232 O O . SER A 1 158 ? 13.725 36.858 -38.408 1.00 47.16 158 SER A O 1
ATOM 1234 N N . GLN A 1 159 ? 15.728 36.130 -37.679 1.00 44.28 159 GLN A N 1
ATOM 1235 C CA . GLN A 1 159 ? 15.940 37.141 -36.638 1.00 44.28 159 GLN A CA 1
ATOM 1236 C C . GLN A 1 159 ? 16.129 38.559 -37.216 1.00 44.28 159 GLN A C 1
ATOM 1238 O O . GLN A 1 159 ? 17.047 38.799 -38.000 1.00 44.28 159 GLN A O 1
ATOM 1243 N N . GLY A 1 160 ? 15.284 39.497 -36.773 1.00 46.28 160 GLY A N 1
ATOM 1244 C CA . GLY A 1 160 ? 15.421 40.953 -36.930 1.00 46.28 160 GLY A CA 1
ATOM 1245 C C . GLY A 1 160 ? 15.478 41.659 -35.559 1.00 46.28 160 GLY A C 1
ATOM 1246 O O . GLY A 1 160 ? 15.201 41.017 -34.545 1.00 46.28 160 GLY A O 1
ATOM 1247 N N . PRO A 1 161 ? 15.893 42.940 -35.487 1.00 42.97 161 PRO A N 1
ATOM 1248 C CA . PRO A 1 161 ? 16.392 43.546 -34.255 1.00 42.97 161 PRO A CA 1
ATOM 1249 C C . PRO A 1 161 ? 15.295 43.899 -33.241 1.00 42.97 161 PRO A C 1
ATOM 1251 O O . PRO A 1 161 ? 14.189 44.308 -33.582 1.00 42.97 161 PRO A O 1
ATOM 1254 N N . ILE A 1 162 ? 15.677 43.759 -31.972 1.00 46.62 162 ILE A N 1
ATOM 1255 C CA . ILE A 1 162 ? 14.892 43.968 -30.753 1.00 46.62 162 ILE A CA 1
ATOM 1256 C C . ILE A 1 162 ? 14.567 45.456 -30.590 1.00 46.62 162 ILE A C 1
ATOM 1258 O O . ILE A 1 162 ? 15.424 46.228 -30.167 1.00 46.62 162 ILE A O 1
ATOM 1262 N N . ALA A 1 163 ? 13.337 45.852 -30.909 1.00 48.53 163 ALA A N 1
ATOM 1263 C CA . ALA A 1 163 ? 12.727 47.088 -30.422 1.00 48.53 163 ALA A CA 1
ATOM 1264 C C . ALA A 1 163 ? 11.221 47.075 -30.715 1.00 48.53 163 ALA A C 1
ATOM 1266 O O . ALA A 1 163 ? 10.821 47.625 -31.727 1.00 48.53 163 ALA A O 1
ATOM 1267 N N . VAL A 1 164 ? 10.429 46.399 -29.875 1.00 43.19 164 VAL A N 1
ATOM 1268 C CA . VAL A 1 164 ? 9.091 46.782 -29.361 1.00 43.19 164 VAL A CA 1
ATOM 1269 C C . VAL A 1 164 ? 8.714 45.661 -28.380 1.00 43.19 164 VAL A C 1
ATOM 1271 O O . VAL A 1 164 ? 8.174 44.632 -28.773 1.00 43.19 164 VAL A O 1
ATOM 1274 N N . VAL A 1 165 ? 9.064 45.819 -27.104 1.00 47.69 165 VAL A N 1
ATOM 1275 C CA . VAL A 1 165 ? 8.572 44.960 -26.016 1.00 47.69 165 VAL A CA 1
ATOM 1276 C C . VAL A 1 165 ? 7.806 45.871 -25.079 1.00 47.69 165 VAL A C 1
ATOM 1278 O O . VAL A 1 165 ? 8.380 46.361 -24.117 1.00 47.69 165 VAL A O 1
ATOM 1281 N N . GLU A 1 166 ? 6.549 46.173 -25.401 1.00 44.50 166 GLU A N 1
ATOM 1282 C CA . GLU A 1 166 ? 5.658 46.811 -24.420 1.00 44.50 166 GLU A CA 1
ATOM 1283 C C . GLU A 1 166 ? 4.151 46.654 -24.694 1.00 44.50 166 GLU A C 1
ATOM 1285 O O . GLU A 1 166 ? 3.364 47.349 -24.069 1.00 44.50 166 GLU A O 1
ATOM 1290 N N . ASP A 1 167 ? 3.717 45.724 -25.561 1.00 38.53 167 ASP A N 1
ATOM 1291 C CA . ASP A 1 167 ? 2.272 45.526 -25.819 1.00 38.53 167 ASP A CA 1
ATOM 1292 C C . ASP A 1 167 ? 1.828 44.051 -25.877 1.00 38.53 167 ASP A C 1
ATOM 1294 O O . ASP A 1 167 ? 0.846 43.699 -26.516 1.00 38.53 167 ASP A O 1
ATOM 1298 N N . SER A 1 168 ? 2.568 43.145 -25.228 1.00 44.88 168 SER A N 1
ATOM 1299 C CA . SER A 1 168 ? 2.225 41.707 -25.197 1.00 44.88 168 SER A CA 1
ATOM 1300 C C . SER A 1 168 ? 2.210 41.103 -23.788 1.00 44.88 168 SER A C 1
ATOM 1302 O O . SER A 1 168 ? 2.256 39.890 -23.623 1.00 44.88 168 SER A O 1
ATOM 1304 N N . LEU A 1 169 ? 2.145 41.946 -22.752 1.00 46.00 169 LEU A N 1
ATOM 1305 C CA . LEU A 1 169 ? 2.079 41.502 -21.352 1.00 46.00 169 LEU A CA 1
ATOM 1306 C C . LEU A 1 169 ? 0.646 41.379 -20.805 1.00 46.00 169 LEU A C 1
ATOM 1308 O O . LEU A 1 169 ? 0.478 40.988 -19.657 1.00 46.00 169 LEU A O 1
ATOM 1312 N N . THR A 1 170 ? -0.386 41.660 -21.603 1.00 47.78 170 THR A N 1
ATOM 1313 C CA . THR A 1 170 ? -1.791 41.671 -21.153 1.00 47.78 170 THR A CA 1
ATOM 1314 C C . THR A 1 170 ? -2.558 40.363 -21.387 1.00 47.78 170 THR A C 1
ATOM 1316 O O . THR A 1 170 ? -3.628 40.193 -20.810 1.00 47.78 170 THR A O 1
ATOM 1319 N N . ASP A 1 171 ? -2.019 39.399 -22.142 1.00 43.12 171 ASP A N 1
ATOM 1320 C CA . ASP A 1 171 ? -2.720 38.130 -22.430 1.00 43.12 171 ASP A CA 1
ATOM 1321 C C . ASP A 1 171 ? -2.446 37.003 -21.411 1.00 43.12 171 ASP A C 1
ATOM 1323 O O . ASP A 1 171 ? -3.167 36.004 -21.383 1.00 43.12 171 ASP A O 1
ATOM 1327 N N . PHE A 1 172 ? -1.450 37.153 -20.528 1.00 40.25 172 PHE A N 1
ATOM 1328 C CA . PHE A 1 172 ? -1.121 36.137 -19.514 1.00 40.25 172 PHE A CA 1
ATOM 1329 C C . PHE A 1 172 ? -2.016 36.213 -18.261 1.00 40.25 172 PHE A C 1
ATOM 1331 O O . PHE A 1 172 ? -2.348 35.182 -17.676 1.00 40.25 172 PHE A O 1
ATOM 1338 N N . GLU A 1 173 ? -2.461 37.410 -17.865 1.00 44.34 173 GLU A N 1
ATOM 1339 C CA . GLU A 1 173 ? -3.326 37.594 -16.685 1.00 44.34 173 GLU A CA 1
ATOM 1340 C C . GLU A 1 173 ? -4.764 37.102 -16.933 1.00 44.34 173 GLU A C 1
ATOM 1342 O O . GLU A 1 173 ? -5.381 36.503 -16.052 1.00 44.34 173 GLU A O 1
ATOM 1347 N N . VAL A 1 174 ? -5.279 37.243 -18.161 1.00 47.81 174 VAL A N 1
ATOM 1348 C CA . VAL A 1 174 ? -6.657 36.847 -18.518 1.00 47.81 174 VAL A CA 1
ATOM 1349 C C . VAL A 1 174 ? -6.840 35.317 -18.528 1.00 47.81 174 VAL A C 1
ATOM 1351 O O . VAL A 1 174 ? -7.914 34.806 -18.185 1.00 47.81 174 VAL A O 1
ATOM 1354 N N . GLN A 1 175 ? -5.795 34.551 -18.866 1.00 48.34 175 GLN A N 1
ATOM 1355 C CA . GLN A 1 175 ? -5.828 33.080 -18.827 1.00 48.34 175 GLN A CA 1
ATOM 1356 C C . GLN A 1 175 ? -5.686 32.507 -17.406 1.00 48.34 175 GLN A C 1
ATOM 1358 O O . GLN A 1 175 ? -6.341 31.514 -17.079 1.00 48.34 175 GLN A O 1
ATOM 1363 N N . GLU A 1 176 ? -4.892 33.126 -16.530 1.00 49.88 176 GLU A N 1
ATOM 1364 C CA . GLU A 1 176 ? -4.806 32.696 -15.126 1.00 49.88 176 GLU A CA 1
ATOM 1365 C C . GLU A 1 176 ? -6.095 32.982 -14.346 1.00 49.88 176 GLU A C 1
ATOM 1367 O O . GLU A 1 176 ? -6.518 32.176 -13.516 1.00 49.88 176 GLU A O 1
ATOM 1372 N N . GLU A 1 177 ? -6.746 34.115 -14.604 1.00 49.25 177 GLU A N 1
ATOM 1373 C CA . GLU A 1 177 ? -7.949 34.502 -13.867 1.00 49.25 177 GLU A CA 1
ATOM 1374 C C . GLU A 1 177 ? -9.179 33.683 -14.292 1.00 49.25 177 GLU A C 1
ATOM 1376 O O . GLU A 1 177 ? -9.988 33.278 -13.454 1.00 49.25 177 GLU A O 1
ATOM 1381 N N . SER A 1 178 ? -9.282 33.334 -15.579 1.00 54.69 178 SER A N 1
ATOM 1382 C CA . SER A 1 178 ? -10.342 32.452 -16.090 1.00 54.69 178 SER A CA 1
ATOM 1383 C C . SER A 1 178 ? -10.201 31.002 -15.607 1.00 54.69 178 SER A C 1
ATOM 1385 O O . SER A 1 178 ? -11.206 30.373 -15.272 1.00 54.69 178 SER A O 1
ATOM 1387 N N . THR A 1 179 ? -8.975 30.484 -15.487 1.00 54.72 179 THR A N 1
ATOM 1388 C CA . THR A 1 179 ? -8.713 29.128 -14.967 1.00 54.72 179 THR A CA 1
ATOM 1389 C C . THR A 1 179 ? -8.897 29.026 -13.451 1.00 54.72 179 THR A C 1
ATOM 1391 O O . THR A 1 179 ? -9.513 28.069 -12.979 1.00 54.72 179 THR A O 1
ATOM 1394 N N . LYS A 1 180 ? -8.460 30.031 -12.676 1.00 59.62 180 LYS A N 1
ATOM 1395 C CA . LYS A 1 180 ? -8.719 30.112 -11.224 1.00 59.62 180 LYS A CA 1
ATOM 1396 C C . LYS A 1 180 ? -10.215 30.218 -10.916 1.00 59.62 180 LYS A C 1
ATOM 1398 O O . LYS A 1 180 ? -10.696 29.554 -10.002 1.00 59.62 180 LYS A O 1
ATOM 1403 N N . LYS A 1 181 ? -10.962 30.998 -11.704 1.00 62.81 181 LYS A N 1
ATOM 1404 C CA . LYS A 1 181 ? -12.417 31.144 -11.549 1.00 62.81 181 LYS A CA 1
ATOM 1405 C C . LYS A 1 181 ? -13.171 29.855 -11.887 1.00 62.81 181 LYS A C 1
ATOM 1407 O O . LYS A 1 181 ? -14.061 29.469 -11.138 1.00 62.81 181 LYS A O 1
ATOM 1412 N N . ALA A 1 182 ? -12.770 29.152 -12.948 1.00 61.56 182 ALA A N 1
ATOM 1413 C CA . ALA A 1 182 ? -13.362 27.865 -13.313 1.00 61.56 182 ALA A CA 1
ATOM 1414 C C . ALA A 1 182 ? -13.153 26.787 -12.230 1.00 61.56 182 ALA A C 1
ATOM 1416 O O . ALA A 1 182 ? -14.088 26.054 -11.911 1.00 61.56 182 ALA A O 1
ATOM 1417 N N . LEU A 1 183 ? -11.962 26.731 -11.619 1.00 61.34 183 LEU A N 1
ATOM 1418 C CA . LEU A 1 183 ? -11.664 25.818 -10.505 1.00 61.34 183 LEU A CA 1
ATOM 1419 C C . LEU A 1 183 ? -12.472 26.146 -9.237 1.00 61.34 183 LEU A C 1
ATOM 1421 O O . LEU A 1 183 ? -12.898 25.239 -8.520 1.00 61.34 183 LEU A O 1
ATOM 1425 N N . ASP A 1 184 ? -12.707 27.431 -8.963 1.00 75.19 184 ASP A N 1
ATOM 1426 C CA . ASP A 1 184 ? -13.501 27.877 -7.811 1.00 75.19 184 ASP A CA 1
ATOM 1427 C C . ASP A 1 184 ? -15.006 27.599 -8.004 1.00 75.19 184 ASP A C 1
ATOM 1429 O O . ASP A 1 184 ? -15.702 27.207 -7.064 1.00 75.19 184 ASP A O 1
ATOM 1433 N N . ASP A 1 185 ? -15.509 27.719 -9.235 1.00 78.31 185 ASP A N 1
ATOM 1434 C CA . ASP A 1 185 ? -16.892 27.371 -9.577 1.00 78.31 185 ASP A CA 1
ATOM 1435 C C . ASP A 1 185 ? -17.131 25.849 -9.505 1.00 78.31 185 ASP A C 1
ATOM 1437 O O . ASP A 1 185 ? -18.150 25.403 -8.970 1.00 78.31 185 ASP A O 1
ATOM 1441 N N . GLU A 1 186 ? -16.173 25.030 -9.955 1.00 81.50 186 GLU A N 1
ATOM 1442 C CA . GLU A 1 186 ? -16.239 23.567 -9.835 1.00 81.50 186 GLU A CA 1
ATOM 1443 C C . GLU A 1 186 ? -16.228 23.103 -8.369 1.00 81.50 186 GLU A C 1
ATOM 1445 O O . GLU A 1 186 ? -17.006 22.220 -7.984 1.00 81.50 186 GLU A O 1
ATOM 1450 N N . TYR A 1 187 ? -15.395 23.730 -7.532 1.00 86.75 187 TYR A N 1
ATOM 1451 C CA . TYR A 1 187 ? -15.366 23.487 -6.091 1.00 86.75 187 TYR A CA 1
ATOM 1452 C C . TYR A 1 187 ? -16.712 23.821 -5.433 1.00 86.75 187 TYR A C 1
ATOM 1454 O O . TYR A 1 187 ? -17.264 22.997 -4.699 1.00 86.75 187 TYR A O 1
ATOM 1462 N N . LYS A 1 188 ? -17.281 24.997 -5.725 1.00 87.00 188 LYS A N 1
ATOM 1463 C CA . LYS A 1 188 ? -18.579 25.420 -5.172 1.00 87.00 188 LYS A CA 1
ATOM 1464 C C . LYS A 1 188 ? -19.712 24.491 -5.592 1.00 87.00 188 LYS A C 1
ATOM 1466 O O . LYS A 1 188 ? -20.564 24.166 -4.765 1.00 87.00 188 LYS A O 1
ATOM 1471 N N . ASN A 1 189 ? -19.714 24.035 -6.843 1.00 87.25 189 ASN A N 1
ATOM 1472 C CA . ASN A 1 189 ? -20.721 23.100 -7.339 1.00 87.25 189 ASN A CA 1
ATOM 1473 C C . ASN A 1 189 ? -20.648 21.754 -6.605 1.00 87.25 189 ASN A C 1
ATOM 1475 O O . ASN A 1 189 ? -21.669 21.280 -6.102 1.00 87.25 189 ASN A O 1
ATOM 1479 N N . HIS A 1 190 ? -19.447 21.187 -6.453 1.00 86.50 190 HIS A N 1
ATOM 1480 C CA . HIS A 1 190 ? -19.258 19.950 -5.691 1.00 86.50 190 HIS A CA 1
ATOM 1481 C C . HIS A 1 190 ? -19.616 20.110 -4.208 1.00 86.50 190 HIS A C 1
ATOM 1483 O O . HIS A 1 190 ? -20.243 19.223 -3.628 1.00 86.50 190 HIS A O 1
ATOM 1489 N N . LEU A 1 191 ? -19.268 21.240 -3.586 1.00 90.56 191 LEU A N 1
ATOM 1490 C CA . LEU A 1 191 ? -19.641 21.528 -2.201 1.00 90.56 191 LEU A CA 1
ATOM 1491 C C . LEU A 1 191 ? -21.157 21.578 -2.023 1.00 90.56 191 LEU A C 1
ATOM 1493 O O . LEU A 1 191 ? -21.678 20.928 -1.119 1.00 90.56 191 LEU A O 1
ATOM 1497 N N . ASN A 1 192 ? -21.869 22.287 -2.896 1.00 89.56 192 ASN A N 1
ATOM 1498 C CA . ASN A 1 192 ? -23.325 22.378 -2.824 1.00 89.56 192 ASN A CA 1
ATOM 1499 C C . ASN A 1 192 ? -23.999 21.015 -3.024 1.00 89.56 192 ASN A C 1
ATOM 1501 O O . ASN A 1 192 ? -24.930 20.690 -2.292 1.00 89.56 192 ASN A O 1
ATOM 1505 N N . GLN A 1 193 ? -23.500 20.190 -3.947 1.00 91.00 193 GLN A N 1
ATOM 1506 C CA . GLN A 1 193 ? -24.023 18.841 -4.164 1.00 91.00 193 GLN A CA 1
ATOM 1507 C C . GLN A 1 193 ? -23.822 17.937 -2.937 1.00 91.00 193 GLN A C 1
ATOM 1509 O O . GLN A 1 193 ? -24.722 17.185 -2.561 1.00 91.00 193 GLN A O 1
ATOM 1514 N N . LEU A 1 194 ? -22.657 18.015 -2.286 1.00 90.75 194 LEU A N 1
ATOM 1515 C CA . LEU A 1 194 ? -22.385 17.247 -1.069 1.00 90.75 194 LEU A CA 1
ATOM 1516 C C . LEU A 1 194 ? -23.217 17.742 0.118 1.00 90.75 194 LEU A C 1
ATOM 1518 O O . LEU A 1 194 ? -23.710 16.920 0.886 1.00 90.75 194 LEU A O 1
ATOM 1522 N N . LEU A 1 195 ? -23.410 19.055 0.256 1.00 91.25 195 LEU A N 1
ATOM 1523 C CA . LEU A 1 195 ? -24.273 19.638 1.285 1.00 91.25 195 LEU A CA 1
ATOM 1524 C C . LEU A 1 195 ? -25.740 19.231 1.099 1.00 91.25 195 LEU A C 1
ATOM 1526 O O . LEU A 1 195 ? -26.399 18.881 2.079 1.00 91.25 195 LEU A O 1
ATOM 1530 N N . ASP A 1 196 ? -26.235 19.215 -0.141 1.00 89.94 196 ASP A N 1
ATOM 1531 C CA . ASP A 1 196 ? -27.579 18.725 -0.457 1.00 89.94 196 ASP A CA 1
ATOM 1532 C C . ASP A 1 196 ? -27.715 17.232 -0.115 1.00 89.94 196 ASP A C 1
ATOM 1534 O O . ASP A 1 196 ? -28.649 16.840 0.588 1.00 89.94 196 ASP A O 1
ATOM 1538 N N . GLY A 1 197 ? -26.723 16.415 -0.483 1.00 86.75 197 GLY A N 1
ATOM 1539 C CA . GLY A 1 197 ? -26.661 14.999 -0.110 1.00 86.75 197 GLY A CA 1
ATOM 1540 C C . GLY A 1 197 ? -26.688 14.772 1.405 1.00 86.75 197 GLY A C 1
ATOM 1541 O O . GLY A 1 197 ? -27.486 13.974 1.895 1.00 86.75 197 GLY A O 1
ATOM 1542 N N . VAL A 1 198 ? -25.900 15.542 2.164 1.00 89.19 198 VAL A N 1
ATOM 1543 C CA . VAL A 1 198 ? -25.906 15.502 3.635 1.00 89.19 198 VAL A CA 1
ATOM 1544 C C . VAL A 1 198 ? -27.276 15.897 4.188 1.00 89.19 198 VAL A C 1
ATOM 1546 O O . VAL A 1 198 ? -27.776 15.238 5.096 1.00 89.19 198 VAL A O 1
ATOM 1549 N N . SER A 1 199 ? -27.924 16.926 3.639 1.00 86.00 199 SER A N 1
ATOM 1550 C CA . SER A 1 199 ? -29.250 17.357 4.102 1.00 86.00 199 SER A CA 1
ATOM 1551 C C . SER A 1 199 ? -30.342 16.304 3.860 1.00 86.00 199 SER A C 1
ATOM 1553 O O . SER A 1 199 ? -31.213 16.104 4.710 1.00 86.00 199 SER A O 1
ATOM 1555 N N . ASN A 1 200 ? -30.250 15.575 2.745 1.00 85.25 200 ASN A N 1
ATOM 1556 C CA . ASN A 1 200 ? -31.222 14.566 2.326 1.00 85.25 200 ASN A CA 1
ATOM 1557 C C . ASN A 1 200 ? -30.953 13.170 2.913 1.00 85.25 200 ASN A C 1
ATOM 1559 O O . ASN A 1 200 ? -31.842 12.312 2.888 1.00 85.25 200 ASN A O 1
ATOM 1563 N N . ALA A 1 201 ? -29.761 12.939 3.467 1.00 87.31 201 ALA A N 1
ATOM 1564 C CA . ALA A 1 201 ? -29.397 11.693 4.130 1.00 87.31 201 ALA A CA 1
ATOM 1565 C C . ALA A 1 201 ? -30.310 11.412 5.336 1.00 87.31 201 ALA A C 1
ATOM 1567 O O . ALA A 1 201 ? -30.663 12.309 6.115 1.00 87.31 201 ALA A O 1
ATOM 1568 N N . LYS A 1 202 ? -30.701 10.144 5.482 1.00 84.00 202 LYS A N 1
ATOM 1569 C CA . LYS A 1 202 ? -31.659 9.669 6.493 1.00 84.00 202 LYS A CA 1
ATOM 1570 C C . LYS A 1 202 ? -31.004 8.828 7.575 1.00 84.00 202 LYS A C 1
ATOM 1572 O O . LYS A 1 202 ? -31.626 8.586 8.606 1.00 84.00 202 LYS A O 1
ATOM 1577 N N . THR A 1 203 ? -29.770 8.378 7.354 1.00 82.62 203 THR A N 1
ATOM 1578 C CA . THR A 1 203 ? -29.028 7.575 8.327 1.00 82.62 203 THR A CA 1
ATOM 1579 C C . THR A 1 203 ? -27.667 8.192 8.658 1.00 82.62 203 THR A C 1
ATOM 1581 O O . THR A 1 203 ? -27.039 8.813 7.797 1.00 82.62 203 THR A O 1
ATOM 1584 N N . PRO A 1 204 ? -27.148 7.986 9.882 1.00 82.81 204 PRO A N 1
ATOM 1585 C CA . PRO A 1 204 ? -25.795 8.412 10.236 1.00 82.81 204 PRO A CA 1
ATOM 1586 C C . PRO A 1 204 ? -24.699 7.852 9.314 1.00 82.81 204 PRO A C 1
ATOM 1588 O O . PRO A 1 204 ? -23.684 8.504 9.074 1.00 82.81 204 PRO A O 1
ATOM 1591 N N . ALA A 1 205 ? -24.903 6.650 8.767 1.00 82.56 205 ALA A N 1
ATOM 1592 C CA . ALA A 1 205 ? -23.977 6.029 7.825 1.00 82.56 205 ALA A CA 1
ATOM 1593 C C . ALA A 1 205 ? -23.937 6.764 6.474 1.00 82.56 205 ALA A C 1
ATOM 1595 O O . ALA A 1 205 ? -22.851 7.011 5.950 1.00 82.56 205 ALA A O 1
ATOM 1596 N N . GLU A 1 206 ? -25.098 7.163 5.943 1.00 85.50 206 GLU A N 1
ATOM 1597 C CA . GLU A 1 206 ? -25.197 7.962 4.713 1.00 85.50 206 GLU A CA 1
ATOM 1598 C C . GLU A 1 206 ? -24.520 9.325 4.877 1.00 85.50 206 GLU A C 1
ATOM 1600 O O . GLU A 1 206 ? -23.728 9.726 4.027 1.00 85.50 206 GLU A O 1
ATOM 1605 N N . VAL A 1 207 ? -24.741 9.998 6.012 1.00 85.19 207 VAL A N 1
ATOM 1606 C CA . VAL A 1 207 ? -24.097 11.287 6.307 1.00 85.19 207 VAL A CA 1
ATOM 1607 C C . VAL A 1 207 ? -22.567 11.152 6.335 1.00 85.19 207 VAL A C 1
ATOM 1609 O O . VAL A 1 207 ? -21.857 11.948 5.719 1.00 85.19 207 VAL A O 1
ATOM 1612 N N . ASN A 1 208 ? -22.042 10.109 6.986 1.00 85.75 208 ASN A N 1
ATOM 1613 C CA . ASN A 1 208 ? -20.599 9.870 7.076 1.00 85.75 208 ASN A CA 1
ATOM 1614 C C . ASN A 1 208 ? -19.956 9.475 5.736 1.00 85.75 208 ASN A C 1
ATOM 1616 O O . ASN A 1 208 ? -18.769 9.746 5.524 1.00 85.75 208 ASN A O 1
ATOM 1620 N N . ALA A 1 209 ? -20.714 8.881 4.808 1.00 86.56 209 ALA A N 1
ATOM 1621 C CA . ALA A 1 209 ? -20.210 8.497 3.490 1.00 86.56 209 ALA A CA 1
ATOM 1622 C C . ALA A 1 209 ? -19.734 9.706 2.665 1.00 86.56 209 ALA A C 1
ATOM 1624 O O . ALA A 1 209 ? -18.768 9.585 1.906 1.00 86.56 209 ALA A O 1
ATOM 1625 N N . HIS A 1 210 ? -20.328 10.889 2.871 1.00 84.69 210 HIS A N 1
ATOM 1626 C CA . HIS A 1 210 ? -19.963 12.108 2.143 1.00 84.69 210 HIS A CA 1
ATOM 1627 C C . HIS A 1 210 ? -18.520 12.577 2.396 1.00 84.69 210 HIS A C 1
ATOM 1629 O O . HIS A 1 210 ? -17.929 13.236 1.541 1.00 84.69 210 HIS A O 1
ATOM 1635 N N . THR A 1 211 ? -17.898 12.163 3.507 1.00 85.25 211 THR A N 1
ATOM 1636 C CA . THR A 1 211 ? -16.487 12.472 3.807 1.00 85.25 211 THR A CA 1
ATOM 1637 C C . THR A 1 211 ? -15.495 11.855 2.817 1.00 85.25 211 THR A C 1
ATOM 1639 O O . THR A 1 211 ? -14.377 12.355 2.672 1.00 85.25 211 THR A O 1
ATOM 1642 N N . ARG A 1 212 ? -15.885 10.782 2.111 1.00 86.00 212 ARG A N 1
ATOM 1643 C CA . ARG A 1 212 ? -15.018 10.086 1.146 1.00 86.00 212 ARG A CA 1
ATOM 1644 C C . ARG A 1 212 ? -14.730 10.939 -0.091 1.00 86.00 212 ARG A C 1
ATOM 1646 O O . ARG A 1 212 ? -13.627 10.864 -0.631 1.00 86.00 212 ARG A O 1
ATOM 1653 N N . TYR A 1 213 ? -15.677 11.787 -0.495 1.00 83.06 213 TYR A N 1
ATOM 1654 C CA . TYR A 1 213 ? -15.554 12.636 -1.685 1.00 83.06 213 TYR A CA 1
ATOM 1655 C C . TYR A 1 213 ? -14.621 13.836 -1.479 1.00 83.06 213 TYR A C 1
ATOM 1657 O O . TYR A 1 213 ? -14.116 14.397 -2.446 1.00 83.06 213 TYR A O 1
ATOM 1665 N N . THR A 1 214 ? -14.299 14.182 -0.229 1.00 85.75 214 THR A N 1
ATOM 1666 C CA . THR A 1 214 ? -13.421 15.315 0.105 1.00 85.75 214 THR A CA 1
ATOM 1667 C C . THR A 1 214 ? -11.971 14.911 0.386 1.00 85.75 214 THR A C 1
ATOM 1669 O O . THR A 1 214 ? -11.238 15.656 1.029 1.00 85.75 214 THR A O 1
ATOM 1672 N N . LYS A 1 215 ? -11.517 13.729 -0.062 1.00 84.50 215 LYS A N 1
ATOM 1673 C CA . LYS A 1 215 ? -10.149 13.230 0.211 1.00 84.50 215 LYS A CA 1
ATOM 1674 C C . LYS A 1 215 ? -9.044 14.091 -0.423 1.00 84.50 215 LYS A C 1
ATOM 1676 O O . LYS A 1 215 ? -7.928 14.106 0.082 1.00 84.50 215 LYS A O 1
ATOM 1681 N N . LYS A 1 216 ? -9.351 14.784 -1.524 1.00 81.50 216 LYS A N 1
ATOM 1682 C CA . LYS A 1 216 ? -8.422 15.668 -2.255 1.00 81.50 216 LYS A CA 1
ATOM 1683 C C . LYS A 1 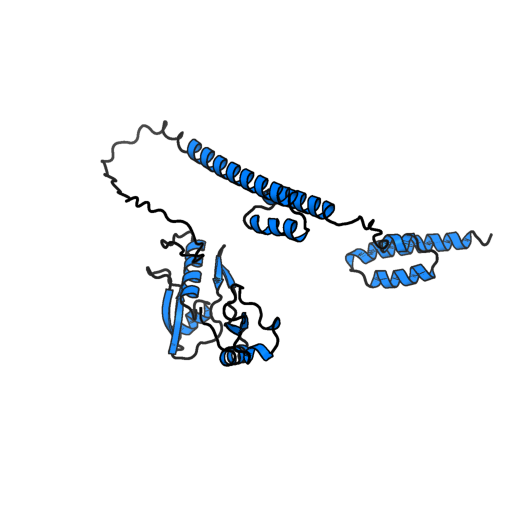216 ? -8.529 17.145 -1.842 1.00 81.50 216 LYS A C 1
ATOM 1685 O O . LYS A 1 216 ? -7.805 17.967 -2.388 1.00 81.50 216 LYS A O 1
ATOM 1690 N N . TRP A 1 217 ? -9.457 17.485 -0.947 1.00 85.44 217 TRP A N 1
ATOM 1691 C CA . TRP A 1 217 ? -9.723 18.869 -0.546 1.00 85.44 217 TRP A CA 1
ATOM 1692 C C . TRP A 1 217 ? -8.764 19.324 0.551 1.00 85.44 217 TRP A C 1
ATOM 1694 O O . TRP A 1 217 ? -8.321 18.511 1.365 1.00 85.44 217 TRP A O 1
ATOM 1704 N N . SER A 1 218 ? -8.481 20.627 0.600 1.00 84.25 218 SER A N 1
ATOM 1705 C CA . SER A 1 218 ? -7.760 21.218 1.730 1.00 84.25 218 SER A CA 1
ATOM 1706 C C . SER A 1 218 ? -8.614 21.202 3.006 1.00 84.25 218 SER A C 1
ATOM 1708 O O . SER A 1 218 ? -9.838 21.045 2.968 1.00 84.25 218 SER A O 1
ATOM 1710 N N . GLU A 1 219 ? -7.975 21.379 4.163 1.00 80.94 219 GLU A N 1
ATOM 1711 C CA . GLU A 1 219 ? -8.666 21.435 5.457 1.00 80.94 219 GLU A CA 1
ATOM 1712 C C . GLU A 1 219 ? -9.707 22.568 5.506 1.00 80.94 219 GLU A C 1
ATOM 1714 O O . GLU A 1 219 ? -10.827 22.374 5.981 1.00 80.94 219 GLU A O 1
ATOM 1719 N N . GLU A 1 220 ? -9.377 23.719 4.914 1.00 81.94 220 GLU A N 1
ATOM 1720 C CA . GLU A 1 220 ? -10.268 24.878 4.813 1.00 81.94 220 GLU A CA 1
ATOM 1721 C C . GLU A 1 220 ? -11.486 24.597 3.925 1.00 81.94 220 GLU A C 1
ATOM 1723 O O . GLU A 1 220 ? -12.610 24.946 4.287 1.00 81.94 220 GLU A O 1
ATOM 1728 N N . GLN A 1 221 ? -11.282 23.908 2.799 1.00 84.88 221 GLN A N 1
ATOM 1729 C CA . GLN A 1 221 ? -12.353 23.523 1.877 1.00 84.88 221 GLN A CA 1
ATOM 1730 C C . GLN A 1 221 ? -13.299 22.478 2.481 1.00 84.88 221 GLN A C 1
ATOM 1732 O O . GLN A 1 221 ? -14.498 22.459 2.210 1.00 84.88 221 GLN A O 1
ATOM 1737 N N . ARG A 1 222 ? -12.771 21.587 3.323 1.00 87.94 222 ARG A N 1
ATOM 1738 C CA . ARG A 1 222 ? -13.541 20.496 3.932 1.00 87.94 222 ARG A CA 1
ATOM 1739 C C . ARG A 1 222 ? -14.374 20.944 5.137 1.00 87.94 222 ARG A C 1
ATOM 1741 O O . ARG A 1 222 ? -15.404 20.331 5.425 1.00 87.94 222 ARG A O 1
ATOM 1748 N N . LYS A 1 223 ? -13.957 22.011 5.820 1.00 86.88 223 LYS A N 1
ATOM 1749 C CA . LYS A 1 223 ? -14.619 22.569 7.007 1.00 86.88 223 LYS A CA 1
ATOM 1750 C C . LYS A 1 223 ? -16.143 22.771 6.867 1.00 86.88 223 LYS A C 1
ATOM 1752 O O . LYS A 1 223 ? -16.860 22.214 7.696 1.00 86.88 223 LYS A O 1
ATOM 1757 N N . PRO A 1 224 ? -16.677 23.459 5.834 1.00 89.12 224 PRO A N 1
ATOM 1758 C CA . PRO A 1 224 ? -18.124 23.669 5.701 1.00 89.12 224 PRO A CA 1
ATOM 1759 C C . PRO A 1 224 ? -18.926 22.366 5.577 1.00 89.12 224 PRO A C 1
ATOM 1761 O O . PRO A 1 224 ? -20.033 22.270 6.105 1.00 89.12 224 PRO A O 1
ATOM 1764 N N . LEU A 1 225 ? -18.371 21.344 4.916 1.00 89.88 225 LEU A N 1
ATOM 1765 C CA . LEU A 1 225 ? -19.025 20.041 4.804 1.00 89.88 225 LEU A CA 1
ATOM 1766 C C . LEU A 1 225 ? -19.005 19.282 6.137 1.00 89.88 225 LEU A C 1
ATOM 1768 O O . LEU A 1 225 ? -20.006 18.674 6.503 1.00 89.88 225 LEU A O 1
ATOM 1772 N N . LEU A 1 226 ? -17.885 19.313 6.866 1.00 88.00 226 LEU A N 1
ATOM 1773 C CA . LEU A 1 226 ? -17.779 18.667 8.179 1.00 88.00 226 LEU A CA 1
ATOM 1774 C C . LEU A 1 226 ? -18.753 19.273 9.191 1.00 88.00 226 LEU A C 1
ATOM 1776 O O . LEU A 1 226 ? -19.425 18.526 9.899 1.00 88.00 226 LEU A O 1
ATOM 1780 N N . ASP A 1 227 ? -18.888 20.599 9.207 1.00 89.50 227 ASP A N 1
ATOM 1781 C CA . ASP A 1 227 ? -19.853 21.285 10.069 1.00 89.50 227 ASP A CA 1
ATOM 1782 C C . ASP A 1 227 ? -21.296 20.850 9.747 1.00 89.50 227 ASP A C 1
ATOM 1784 O O . ASP A 1 227 ? -22.086 20.570 10.653 1.00 89.50 227 ASP A O 1
ATOM 1788 N N . ALA A 1 228 ? -21.636 20.707 8.460 1.00 89.06 228 ALA A N 1
ATOM 1789 C CA . ALA A 1 228 ? -22.944 20.214 8.027 1.00 89.06 228 ALA A CA 1
ATOM 1790 C C . ALA A 1 228 ? -23.180 18.735 8.388 1.00 89.06 228 ALA A C 1
ATOM 1792 O O . ALA A 1 228 ? -24.269 18.380 8.841 1.00 89.06 228 ALA A O 1
ATOM 1793 N N . ILE A 1 229 ? -22.161 17.884 8.238 1.00 88.50 229 ILE A N 1
ATOM 1794 C CA . ILE A 1 229 ? -22.180 16.467 8.634 1.00 88.50 229 ILE A CA 1
ATOM 1795 C C . ILE A 1 229 ? -22.429 16.342 10.135 1.00 88.50 229 ILE A C 1
ATOM 1797 O O . ILE A 1 229 ? -23.348 15.637 10.544 1.00 88.50 229 ILE A O 1
ATOM 1801 N N . HIS A 1 230 ? -21.663 17.056 10.962 1.00 86.50 230 HIS A N 1
ATOM 1802 C CA . HIS A 1 230 ? -21.827 17.032 12.415 1.00 86.50 230 HIS A CA 1
ATOM 1803 C C . HIS A 1 230 ? -23.225 17.497 12.827 1.00 86.50 230 HIS A C 1
ATOM 1805 O O . HIS A 1 230 ? -23.876 16.852 13.650 1.00 86.50 230 HIS A O 1
ATOM 1811 N N . LYS A 1 231 ? -23.720 18.577 12.209 1.00 88.50 231 LYS A N 1
ATOM 1812 C CA . LYS A 1 231 ? -25.075 19.078 12.442 1.00 88.50 231 LYS A CA 1
ATOM 1813 C C . LYS A 1 231 ? -26.133 18.027 12.093 1.00 88.50 231 LYS A C 1
ATOM 1815 O O . LYS A 1 231 ? -27.015 17.764 12.904 1.00 88.50 231 LYS A O 1
ATOM 1820 N N . ARG A 1 232 ? -26.029 17.392 10.923 1.00 87.06 232 ARG A N 1
ATOM 1821 C CA . ARG A 1 232 ? -27.002 16.393 10.468 1.00 87.06 232 ARG A CA 1
ATOM 1822 C C . ARG A 1 232 ? -26.963 15.109 11.293 1.00 87.06 232 ARG A C 1
ATOM 1824 O O . ARG A 1 232 ? -28.010 14.544 11.583 1.00 87.06 232 ARG A O 1
ATOM 1831 N N . LEU A 1 233 ? -25.780 14.659 11.705 1.00 85.38 233 LEU A N 1
ATOM 1832 C CA . LEU A 1 233 ? -25.637 13.520 12.616 1.00 85.38 233 LEU A CA 1
ATOM 1833 C C . LEU A 1 233 ? -26.337 13.775 13.951 1.00 85.38 233 LEU A C 1
ATOM 1835 O O . LEU A 1 233 ? -26.991 12.877 14.473 1.00 85.38 233 LEU A O 1
ATOM 1839 N N . ASN A 1 234 ? -26.238 15.001 14.464 1.00 82.12 234 ASN A N 1
ATOM 1840 C CA . ASN A 1 234 ? -26.932 15.409 15.678 1.00 82.12 234 ASN A CA 1
ATOM 1841 C C . ASN A 1 234 ? -28.464 15.435 15.497 1.00 82.12 234 ASN A C 1
ATOM 1843 O O . ASN A 1 234 ? -29.195 15.098 16.417 1.00 82.12 234 ASN A O 1
ATOM 1847 N N . GLU A 1 23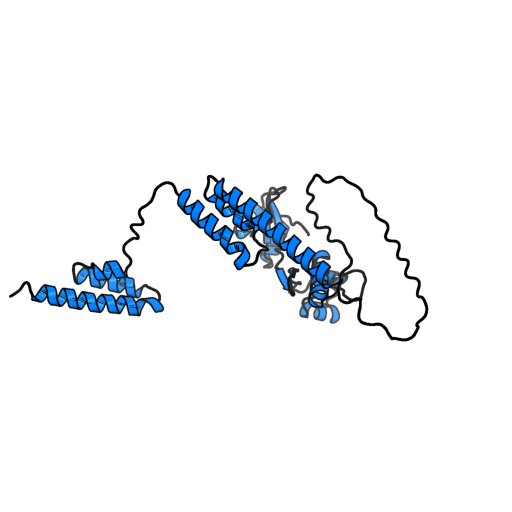5 ? -28.958 15.791 14.306 1.00 82.88 235 GLU A N 1
ATOM 1848 C CA . GLU A 1 235 ? -30.393 15.758 13.966 1.00 82.88 235 GLU A CA 1
ATOM 1849 C C . GLU A 1 235 ? -30.940 14.337 13.728 1.00 82.88 235 GLU A C 1
ATOM 1851 O O . GLU A 1 235 ? -32.121 14.088 13.958 1.00 82.88 235 GLU A O 1
ATOM 1856 N N . LEU A 1 236 ? -30.108 13.416 13.225 1.00 78.88 236 LEU A N 1
ATOM 1857 C CA . LEU A 1 236 ? -30.477 12.027 12.917 1.00 78.88 236 LEU A CA 1
ATOM 1858 C C . LEU A 1 236 ? -30.317 11.069 14.099 1.00 78.88 236 LEU A C 1
ATOM 1860 O O . LEU A 1 236 ? -30.727 9.913 13.991 1.00 78.88 236 LEU A O 1
ATOM 1864 N N . ALA A 1 237 ? -29.715 11.511 15.201 1.00 69.69 237 ALA A N 1
ATOM 1865 C CA . ALA A 1 237 ? -29.717 10.755 16.440 1.00 69.69 237 ALA A CA 1
ATOM 1866 C C . ALA A 1 237 ? -31.165 10.696 16.973 1.00 69.69 237 ALA A C 1
ATOM 1868 O O . ALA A 1 237 ? -31.720 11.743 17.319 1.00 69.69 237 ALA A O 1
ATOM 1869 N N . PRO A 1 238 ? -31.817 9.514 17.001 1.00 57.00 238 PRO A N 1
ATOM 1870 C CA . PRO A 1 238 ? -33.152 9.391 17.558 1.00 57.00 238 PRO A CA 1
ATOM 1871 C C . PRO A 1 238 ? -33.047 9.589 19.066 1.00 57.00 238 PRO A C 1
ATOM 1873 O O . PRO A 1 238 ? -32.368 8.829 19.752 1.00 57.00 238 PRO A O 1
ATOM 1876 N N . ASP A 1 239 ? -33.731 10.624 19.531 1.00 46.72 239 ASP A N 1
ATOM 1877 C CA . ASP A 1 239 ? -33.839 11.058 20.912 1.00 46.72 239 ASP A CA 1
ATOM 1878 C C . ASP A 1 239 ? -32.531 11.498 21.575 1.00 46.72 239 ASP A C 1
ATOM 1880 O O . ASP A 1 239 ? -31.533 10.788 21.697 1.00 46.72 239 ASP A O 1
ATOM 1884 N N . ALA A 1 240 ? -32.606 12.718 22.098 1.00 49.72 240 ALA A N 1
ATOM 1885 C CA . ALA A 1 240 ? -31.783 13.173 23.188 1.00 49.72 240 ALA A CA 1
ATOM 1886 C C . ALA A 1 240 ? -31.756 12.102 24.290 1.00 49.72 240 ALA A C 1
ATOM 1888 O O . ALA A 1 240 ? -32.615 12.054 25.169 1.00 49.72 240 ALA A O 1
ATOM 1889 N N . ILE A 1 241 ? -30.685 11.316 24.326 1.00 44.16 241 ILE A N 1
ATOM 1890 C CA . ILE A 1 241 ? -30.036 11.131 25.609 1.00 44.16 241 ILE A CA 1
ATOM 1891 C C . ILE A 1 241 ? -29.566 12.543 25.938 1.00 44.16 241 ILE A C 1
ATOM 1893 O O . ILE A 1 241 ? -28.546 13.000 25.424 1.00 44.16 241 ILE A O 1
ATOM 1897 N N . GLU A 1 242 ? -30.368 13.271 26.728 1.00 49.47 242 GLU A N 1
ATOM 1898 C CA . GLU A 1 242 ? -29.810 14.213 27.689 1.00 49.47 242 GLU A CA 1
ATOM 1899 C C . GLU A 1 242 ? -28.509 13.579 28.139 1.00 49.47 242 GLU A C 1
ATOM 1901 O O . GLU A 1 242 ? -28.527 12.524 28.779 1.00 49.47 242 GLU A O 1
ATOM 1906 N N . ILE A 1 243 ? -27.387 14.155 27.726 1.00 45.34 243 ILE A N 1
ATOM 1907 C CA . ILE A 1 243 ? -26.101 13.786 28.266 1.00 45.34 243 ILE A CA 1
ATOM 1908 C C . ILE A 1 243 ? -26.193 14.206 29.739 1.00 45.34 243 ILE A C 1
ATOM 1910 O O . ILE A 1 243 ? -25.723 15.261 30.146 1.00 45.34 243 ILE A O 1
ATOM 1914 N N . LYS A 1 244 ? -26.790 13.352 30.579 1.00 45.16 244 LYS A N 1
ATOM 1915 C CA . LYS A 1 244 ? -26.211 13.034 31.870 1.00 45.16 244 LYS A CA 1
ATOM 1916 C C . LYS A 1 244 ? -24.900 12.357 31.523 1.00 45.16 244 LYS A C 1
ATOM 1918 O O . LYS A 1 244 ? -24.774 11.137 31.578 1.00 45.16 244 LYS A O 1
ATOM 1923 N N . GLU A 1 245 ? -23.939 13.171 31.093 1.00 46.81 245 GLU A N 1
ATOM 1924 C CA . GLU A 1 245 ? -22.533 12.857 31.238 1.00 46.81 245 GLU A CA 1
ATOM 1925 C C . GLU A 1 245 ? -22.443 12.261 32.644 1.00 46.81 245 GLU A C 1
ATOM 1927 O O . GLU A 1 245 ? -22.919 12.912 33.587 1.00 46.81 245 GLU A O 1
ATOM 1932 N N . PRO A 1 246 ? -21.970 11.011 32.816 1.00 49.12 246 PRO A N 1
ATOM 1933 C CA . PRO A 1 246 ? -21.682 10.543 34.159 1.00 49.12 246 PRO A CA 1
ATOM 1934 C C . PRO A 1 246 ? -20.815 11.643 34.777 1.00 49.12 246 PRO A C 1
ATOM 1936 O O . PRO A 1 246 ? -19.849 12.053 34.123 1.00 49.12 246 PRO A O 1
ATOM 1939 N N . PRO A 1 247 ? -21.221 12.219 35.927 1.00 61.66 247 PRO A N 1
ATOM 1940 C CA . PRO A 1 247 ? -20.660 13.468 36.420 1.00 61.66 247 PRO A CA 1
ATOM 1941 C C . PRO A 1 247 ? -19.147 13.369 36.343 1.00 61.66 247 PRO A C 1
ATOM 1943 O O . PRO A 1 247 ? -18.586 12.359 36.772 1.00 61.66 247 PRO A O 1
ATOM 1946 N N . SER A 1 248 ? -18.496 14.350 35.712 1.00 78.88 248 SER A N 1
ATOM 1947 C CA . SER A 1 248 ? -17.041 14.307 35.549 1.00 78.88 248 SER A CA 1
ATOM 1948 C C . SER A 1 248 ? -16.385 14.012 36.900 1.00 78.88 248 SER A C 1
ATOM 1950 O O . SER A 1 248 ? -16.908 14.417 37.938 1.00 78.88 248 SER A O 1
ATOM 1952 N N . LEU A 1 249 ? -15.242 13.321 36.919 1.00 80.44 249 LEU A N 1
ATOM 1953 C CA . LEU A 1 249 ? -14.562 12.977 38.177 1.00 80.44 249 LEU A CA 1
ATOM 1954 C C . LEU A 1 249 ? -14.357 14.218 39.071 1.00 80.44 249 LEU A C 1
ATOM 1956 O O . LEU A 1 249 ? -14.504 14.148 40.283 1.00 80.44 249 LEU A O 1
ATOM 1960 N N . LEU A 1 250 ? -14.136 15.386 38.460 1.00 82.69 250 LEU A N 1
ATOM 1961 C CA . LEU A 1 250 ? -14.092 16.677 39.145 1.00 82.69 250 LEU A CA 1
ATOM 1962 C C . LEU A 1 250 ? -15.430 17.067 39.800 1.00 82.69 250 LEU A C 1
ATOM 1964 O O . LEU A 1 250 ? -15.434 17.532 40.935 1.00 82.69 250 LEU A O 1
ATOM 1968 N N . SER A 1 251 ? -16.554 16.874 39.106 1.00 80.75 251 SER A N 1
ATOM 1969 C CA . SER A 1 251 ? -17.895 17.089 39.661 1.00 80.75 251 SER A CA 1
ATOM 1970 C C . SER A 1 251 ? -18.199 16.109 40.793 1.00 80.75 251 SER A C 1
ATOM 1972 O O . SER A 1 251 ? -18.789 16.524 41.781 1.00 80.75 251 SER A O 1
ATOM 1974 N N . GLN A 1 252 ? -17.772 14.846 40.676 1.00 82.50 252 GLN A N 1
ATOM 1975 C CA . GLN A 1 252 ? -17.945 13.837 41.730 1.00 82.50 252 GLN A CA 1
ATOM 1976 C C . GLN A 1 252 ? -17.138 14.193 42.982 1.00 82.50 252 GLN A C 1
ATOM 1978 O O . GLN A 1 252 ? -17.652 14.094 44.091 1.00 82.50 252 GLN A O 1
ATOM 1983 N N . ILE A 1 253 ? -15.907 14.686 42.805 1.00 85.62 253 ILE A N 1
ATOM 1984 C CA . ILE A 1 253 ? -15.077 15.203 43.900 1.00 85.62 253 ILE A CA 1
ATOM 1985 C C . ILE A 1 253 ? -15.755 16.410 44.559 1.00 85.62 253 ILE A C 1
ATOM 1987 O O . ILE A 1 253 ? -15.790 16.504 45.779 1.00 85.62 253 ILE A O 1
ATOM 1991 N N . GLN A 1 254 ? -16.324 17.330 43.777 1.00 84.00 254 GLN A N 1
ATOM 1992 C CA . GLN A 1 254 ? -17.001 18.516 44.314 1.00 84.00 254 GLN A CA 1
ATOM 1993 C C . GLN A 1 254 ? -18.319 18.191 45.031 1.00 84.00 254 GLN A C 1
ATOM 1995 O O . GLN A 1 254 ? -18.679 18.896 45.970 1.00 84.00 254 GLN A O 1
ATOM 2000 N N . SER A 1 255 ? -19.022 17.133 44.623 1.00 81.81 255 SER A N 1
ATOM 2001 C CA . SER A 1 255 ? -20.285 16.697 45.227 1.00 81.81 255 SER A CA 1
ATOM 2002 C C . SER A 1 255 ? -20.129 15.566 46.247 1.00 81.81 255 SER A C 1
ATOM 2004 O O . SER A 1 255 ? -21.139 15.011 46.668 1.00 81.81 255 SER A O 1
ATOM 2006 N N . ALA A 1 256 ? -18.902 15.185 46.622 1.00 84.56 256 ALA A N 1
ATOM 2007 C CA . ALA A 1 256 ? -18.672 14.096 47.569 1.00 84.56 256 ALA A CA 1
ATOM 2008 C C . ALA A 1 256 ? -19.315 14.415 48.930 1.00 84.56 256 ALA A C 1
ATOM 2010 O O . ALA A 1 256 ? -19.119 15.512 49.469 1.00 84.56 256 ALA A O 1
ATOM 2011 N N . GLU A 1 257 ? -20.096 13.472 49.459 1.00 79.56 257 GLU A N 1
ATOM 2012 C CA . GLU A 1 257 ? -20.905 13.653 50.672 1.00 79.56 257 GLU A CA 1
ATOM 2013 C C . GLU A 1 257 ? -20.087 13.481 51.959 1.00 79.56 257 GLU A C 1
ATOM 2015 O O . GLU A 1 257 ? -20.327 14.190 52.933 1.00 79.56 257 GLU A O 1
ATOM 2020 N N . ASP A 1 258 ? -19.093 12.589 51.959 1.00 84.38 258 ASP A N 1
ATOM 2021 C CA . ASP A 1 258 ? -18.257 12.300 53.121 1.00 84.38 258 ASP A CA 1
ATOM 2022 C C . ASP A 1 258 ? -16.789 12.021 52.747 1.00 84.38 258 ASP A C 1
ATOM 2024 O O . ASP A 1 258 ? -16.409 11.897 51.578 1.00 84.38 258 ASP A O 1
ATOM 2028 N N . LEU A 1 259 ? -15.932 11.956 53.773 1.00 84.06 259 LEU A N 1
ATOM 2029 C CA . LEU A 1 259 ? -14.500 11.705 53.602 1.00 84.06 259 LEU A CA 1
ATOM 2030 C C . LEU A 1 259 ? -14.223 10.308 53.016 1.00 84.06 259 LEU A C 1
ATOM 2032 O O . LEU A 1 259 ? -13.235 10.124 52.315 1.00 84.06 259 LEU A O 1
ATOM 2036 N N . THR A 1 260 ? -15.120 9.345 53.248 1.00 84.56 260 THR A N 1
ATOM 2037 C CA . THR A 1 260 ? -14.959 7.962 52.776 1.00 84.56 260 THR A CA 1
ATOM 2038 C C . THR A 1 260 ? -15.177 7.867 51.265 1.00 84.56 260 THR A C 1
ATOM 2040 O O . THR A 1 260 ? -14.398 7.223 50.566 1.00 84.56 260 THR A O 1
ATOM 2043 N N . ALA A 1 261 ? -16.190 8.552 50.733 1.00 83.38 261 ALA A N 1
ATOM 2044 C CA . ALA A 1 261 ? -16.424 8.682 49.301 1.00 83.38 261 ALA A CA 1
ATOM 2045 C C . ALA A 1 261 ? -15.281 9.442 48.615 1.00 83.38 261 ALA A C 1
ATOM 2047 O O . ALA A 1 261 ? -14.884 9.092 47.505 1.00 83.38 261 ALA A O 1
ATOM 2048 N N . LEU A 1 262 ? -14.716 10.451 49.286 1.00 87.25 262 LEU A N 1
ATOM 2049 C CA . LEU A 1 262 ? -13.589 11.216 48.763 1.00 87.25 262 LEU A CA 1
ATOM 2050 C C . LEU A 1 262 ? -12.302 10.376 48.650 1.00 87.25 262 LEU A C 1
ATOM 2052 O O . LEU A 1 262 ? -11.604 10.493 47.644 1.00 87.25 262 LEU A O 1
ATOM 2056 N N . ASP A 1 263 ? -12.026 9.497 49.618 1.00 85.25 263 ASP A N 1
ATOM 2057 C CA . ASP A 1 263 ? -10.870 8.586 49.588 1.00 85.25 263 ASP A CA 1
ATOM 2058 C C . ASP A 1 263 ? -10.981 7.551 48.445 1.00 85.25 263 ASP A C 1
ATOM 2060 O O . ASP A 1 263 ? -9.985 7.212 47.804 1.00 85.25 263 ASP A O 1
ATOM 2064 N N . VAL A 1 264 ? -12.194 7.079 48.122 1.00 87.38 264 VAL A N 1
ATOM 2065 C CA . VAL A 1 264 ? -12.422 6.211 46.946 1.00 87.38 264 VAL A CA 1
ATOM 2066 C C . VAL A 1 264 ? -12.122 6.966 45.647 1.00 87.38 264 VAL A C 1
ATOM 2068 O O . VAL A 1 264 ? -11.441 6.439 44.766 1.00 87.38 264 VAL A O 1
ATOM 2071 N N . LEU A 1 265 ? -12.559 8.226 45.545 1.00 87.44 265 LEU A N 1
ATOM 2072 C CA . LEU A 1 265 ? -12.271 9.070 44.383 1.00 87.44 265 LEU A CA 1
ATOM 2073 C C . LEU A 1 265 ? -10.774 9.407 44.263 1.00 87.44 265 LEU A C 1
ATOM 2075 O O . LEU A 1 265 ? -10.289 9.582 43.148 1.00 87.44 265 LEU A O 1
ATOM 2079 N N . GLU A 1 266 ? -10.016 9.456 45.363 1.00 87.94 266 GLU A N 1
ATOM 2080 C CA . GLU A 1 266 ? -8.554 9.642 45.347 1.00 87.94 266 GLU A CA 1
ATOM 2081 C C . GLU A 1 266 ? -7.831 8.482 44.647 1.00 87.94 266 GLU A C 1
ATOM 2083 O O . GLU A 1 266 ? -6.928 8.705 43.833 1.00 87.94 266 GLU A O 1
ATOM 2088 N N . ILE A 1 267 ? -8.285 7.248 44.883 1.00 87.94 267 ILE A N 1
ATOM 2089 C CA . ILE A 1 267 ? -7.782 6.056 44.185 1.00 87.94 267 ILE A CA 1
ATOM 2090 C C . ILE A 1 267 ? -8.078 6.167 42.681 1.00 87.94 267 ILE A C 1
ATOM 2092 O O . ILE A 1 267 ? -7.197 5.936 41.846 1.00 87.94 267 ILE A O 1
ATOM 2096 N N . ASP A 1 268 ? -9.291 6.596 42.324 1.00 84.56 268 ASP A N 1
ATOM 2097 C CA . ASP A 1 268 ? -9.688 6.785 40.928 1.00 84.56 268 ASP A CA 1
ATOM 2098 C C . ASP A 1 268 ? -8.894 7.902 40.240 1.00 84.56 268 ASP A C 1
ATOM 2100 O O . ASP A 1 268 ? -8.570 7.774 39.057 1.00 84.56 268 ASP A O 1
ATOM 2104 N N . VAL A 1 269 ? -8.532 8.973 40.955 1.00 85.44 269 VAL A N 1
ATOM 2105 C CA . VAL A 1 269 ? -7.652 10.040 40.451 1.00 85.44 269 VAL A CA 1
ATOM 2106 C C . VAL A 1 269 ? -6.243 9.513 40.191 1.00 85.44 269 VAL A C 1
ATOM 2108 O O . VAL A 1 269 ? -5.687 9.806 39.132 1.00 85.44 269 VAL A O 1
ATOM 2111 N N . ALA A 1 270 ? -5.686 8.695 41.087 1.00 84.00 270 ALA A N 1
ATOM 2112 C CA . ALA A 1 270 ? -4.360 8.098 40.912 1.00 84.00 270 ALA A CA 1
ATOM 2113 C C . ALA A 1 270 ? -4.273 7.177 39.678 1.00 84.00 270 ALA A C 1
ATOM 2115 O O . ALA A 1 270 ? -3.201 7.017 39.095 1.00 84.00 270 ALA A O 1
ATOM 2116 N N . SER A 1 271 ? -5.405 6.618 39.236 1.00 84.88 271 SER A N 1
ATOM 2117 C CA . SER A 1 271 ? -5.493 5.832 37.997 1.00 84.88 271 SER A CA 1
ATOM 2118 C C . SER A 1 271 ? -5.554 6.679 36.710 1.00 84.88 271 SER A C 1
ATOM 2120 O O . SER A 1 271 ? -5.458 6.132 35.608 1.00 84.88 271 SER A O 1
ATOM 2122 N N . ARG A 1 272 ? -5.723 8.011 36.806 1.00 83.62 272 ARG A N 1
ATOM 2123 C CA . ARG A 1 272 ? -5.813 8.919 35.643 1.00 83.62 272 ARG A CA 1
ATOM 2124 C C . ARG A 1 272 ? -4.444 9.311 35.096 1.00 83.62 272 ARG A C 1
ATOM 2126 O O . ARG A 1 272 ? -3.419 9.137 35.742 1.00 83.62 272 ARG A O 1
ATOM 2133 N N . HIS A 1 273 ? -4.443 9.883 33.893 1.00 84.31 273 HIS A N 1
ATOM 2134 C CA . HIS A 1 273 ? -3.236 10.377 33.232 1.00 84.31 273 HIS A CA 1
ATOM 2135 C C . HIS A 1 273 ? -2.513 11.444 34.070 1.00 84.31 273 HIS A C 1
ATOM 2137 O O . HIS A 1 273 ? -3.163 12.330 34.632 1.00 84.31 273 HIS A O 1
ATOM 2143 N N . VAL A 1 274 ? -1.177 11.389 34.094 1.00 83.38 274 VAL A N 1
ATOM 2144 C CA . VAL A 1 274 ? -0.297 12.235 34.926 1.00 83.38 274 VAL A CA 1
ATOM 2145 C C . VAL A 1 274 ? -0.565 13.739 34.781 1.00 83.38 274 VAL A C 1
ATOM 2147 O O . VAL A 1 274 ? -0.494 14.467 35.763 1.00 83.38 274 VAL A O 1
ATOM 2150 N N . ASP A 1 275 ? -0.967 14.199 33.596 1.00 81.75 275 ASP A N 1
ATOM 2151 C CA . ASP A 1 275 ? -1.230 15.624 33.333 1.00 81.75 275 ASP A CA 1
ATOM 2152 C C . ASP A 1 275 ? -2.506 16.154 34.008 1.00 81.75 275 ASP A C 1
ATOM 2154 O O . ASP A 1 275 ? -2.638 17.351 34.258 1.00 81.75 275 ASP A O 1
ATOM 2158 N N . ILE A 1 276 ? -3.468 15.274 34.298 1.00 82.62 276 ILE A N 1
ATOM 2159 C CA . ILE A 1 276 ? -4.783 15.650 34.844 1.00 82.62 276 ILE A CA 1
ATOM 2160 C C . ILE A 1 276 ? -4.819 15.446 36.369 1.00 82.62 276 ILE A C 1
ATOM 2162 O O . ILE A 1 276 ? -5.592 16.112 37.065 1.00 82.62 276 ILE A O 1
ATOM 2166 N N . GLN A 1 277 ? -3.949 14.583 36.908 1.00 87.31 277 GLN A N 1
ATOM 2167 C CA . GLN A 1 277 ? -3.862 14.287 38.342 1.00 87.31 277 GLN A CA 1
ATOM 2168 C C . GLN A 1 277 ? -3.695 15.534 39.231 1.00 87.31 277 GLN A C 1
ATOM 2170 O O . GLN A 1 277 ? -4.460 15.644 40.189 1.00 87.31 277 GLN A O 1
ATOM 2175 N N . PRO A 1 278 ? -2.805 16.514 38.944 1.00 88.25 278 PRO A N 1
ATOM 2176 C CA . PRO A 1 278 ? -2.607 17.664 39.831 1.00 88.25 278 PRO A CA 1
ATOM 2177 C C . PRO A 1 278 ? -3.895 18.462 40.055 1.00 88.25 278 PRO A C 1
ATOM 2179 O O . PRO A 1 278 ? -4.253 18.781 41.185 1.00 88.25 278 PRO A O 1
ATOM 2182 N N . LYS A 1 279 ? -4.654 18.698 38.978 1.00 87.44 279 LYS A N 1
ATOM 2183 C CA . LYS A 1 279 ? -5.905 19.464 39.014 1.00 87.44 279 LYS A CA 1
ATOM 2184 C C . LYS A 1 279 ? -7.005 18.754 39.809 1.00 87.44 279 LYS A C 1
ATOM 2186 O O . LYS A 1 279 ? -7.785 19.410 40.497 1.00 87.44 279 LYS A O 1
ATOM 2191 N N . LEU A 1 280 ? -7.084 17.427 39.708 1.00 88.06 280 LEU A N 1
ATOM 2192 C CA . LEU A 1 280 ? -8.056 16.623 40.454 1.00 88.06 280 LEU A CA 1
ATOM 2193 C C . LEU A 1 280 ? -7.657 16.479 41.931 1.00 88.06 280 LEU A C 1
ATOM 2195 O O . LEU A 1 280 ? -8.515 16.596 42.803 1.00 88.06 280 LEU A O 1
ATOM 2199 N N . MET A 1 281 ? -6.363 16.323 42.225 1.00 88.38 281 MET A N 1
ATOM 2200 C CA . MET A 1 281 ? -5.846 16.287 43.597 1.00 88.38 281 MET A CA 1
ATOM 2201 C C . MET A 1 281 ? -6.059 17.614 44.333 1.00 88.38 281 MET A C 1
ATOM 2203 O O . MET A 1 281 ? -6.385 17.615 45.519 1.00 88.38 281 MET A O 1
ATOM 2207 N N . ASP A 1 282 ? -5.931 18.751 43.647 1.00 89.44 282 ASP A N 1
ATOM 2208 C CA . ASP A 1 282 ? -6.241 20.058 44.237 1.00 89.44 282 ASP A CA 1
ATOM 2209 C C . ASP A 1 282 ? -7.738 20.209 44.554 1.00 89.44 282 ASP A C 1
ATOM 2211 O O . ASP A 1 282 ? -8.100 20.779 45.587 1.00 89.44 282 ASP A O 1
ATOM 2215 N N . ALA A 1 283 ? -8.617 19.634 43.727 1.00 87.75 283 ALA A N 1
ATOM 2216 C CA . ALA A 1 283 ? -10.049 19.577 44.013 1.00 87.75 283 ALA A CA 1
ATOM 2217 C C . ALA A 1 283 ? -10.372 18.672 45.217 1.00 87.75 283 ALA A C 1
ATOM 2219 O O . ALA A 1 283 ? -11.208 19.049 46.038 1.00 87.75 283 ALA A O 1
ATOM 2220 N N . ILE A 1 284 ? -9.673 17.538 45.370 1.00 88.44 284 ILE A N 1
ATOM 2221 C CA . ILE A 1 284 ? -9.803 16.650 46.540 1.00 88.44 284 ILE A CA 1
ATOM 2222 C C . ILE A 1 284 ? -9.391 17.381 47.814 1.00 88.44 284 ILE A C 1
ATOM 2224 O O . ILE A 1 284 ? -10.151 17.402 48.779 1.00 88.44 284 ILE A O 1
ATOM 2228 N N . LYS A 1 285 ? -8.228 18.043 47.817 1.00 89.94 285 LYS A N 1
ATOM 2229 C CA . LYS A 1 285 ? -7.757 18.822 48.976 1.00 89.94 285 LYS A CA 1
ATOM 2230 C C . LYS A 1 285 ? -8.765 19.894 49.381 1.00 89.94 285 LYS A C 1
ATOM 2232 O O . LYS A 1 285 ? -9.039 20.062 50.567 1.00 89.94 285 LYS A O 1
ATOM 2237 N N . LYS A 1 286 ? -9.335 20.593 48.395 1.00 88.75 286 LYS A N 1
ATOM 2238 C CA . LYS A 1 286 ? -10.356 21.613 48.632 1.00 88.75 286 LYS A CA 1
ATOM 2239 C C . LYS A 1 286 ? -11.623 21.011 49.248 1.00 88.75 286 LYS A C 1
ATOM 2241 O O . LYS A 1 286 ? -12.086 21.517 50.264 1.00 88.75 286 LYS A O 1
ATOM 2246 N N . ARG A 1 287 ? -12.148 19.913 48.691 1.00 88.50 287 ARG A N 1
ATOM 2247 C CA . ARG A 1 287 ? -13.352 19.258 49.225 1.00 88.50 287 ARG A CA 1
ATOM 2248 C C . ARG A 1 287 ? -13.121 18.661 50.614 1.00 88.50 287 ARG A C 1
ATOM 2250 O O . ARG A 1 287 ? -13.982 18.790 51.475 1.00 88.50 287 ARG A O 1
ATOM 2257 N N . LYS A 1 288 ? -11.953 18.061 50.856 1.00 87.88 288 LYS A N 1
ATOM 2258 C CA . LYS A 1 288 ? -11.565 17.512 52.164 1.00 87.88 288 LYS A CA 1
ATOM 2259 C C . LYS A 1 288 ? -11.608 18.584 53.249 1.00 87.88 288 LYS A C 1
ATOM 2261 O O . LYS A 1 288 ? -12.201 18.364 54.296 1.00 87.88 288 LYS A O 1
ATOM 2266 N N . PHE A 1 289 ? -11.061 19.762 52.953 1.00 88.19 289 PHE A N 1
ATOM 2267 C CA . PHE A 1 289 ? -11.113 20.916 53.848 1.00 88.19 289 PHE A CA 1
ATOM 2268 C C . PHE A 1 289 ? -12.549 21.411 54.094 1.00 88.19 289 PHE A C 1
ATOM 2270 O O . PHE A 1 289 ? -12.904 21.750 55.219 1.00 88.19 289 PHE A O 1
ATOM 2277 N N . GLU A 1 290 ? -13.399 21.435 53.062 1.00 86.69 290 GLU A N 1
ATOM 2278 C CA . GLU A 1 290 ? -14.817 21.799 53.205 1.00 86.69 290 GLU A CA 1
ATOM 2279 C C . GLU A 1 290 ? -15.588 20.807 54.089 1.00 86.69 290 GLU A C 1
ATOM 2281 O O . GLU A 1 290 ? -16.353 21.235 54.951 1.00 86.69 290 GLU A O 1
ATOM 2286 N N . LEU A 1 291 ? -15.362 19.501 53.917 1.00 86.06 291 LEU A N 1
ATOM 2287 C CA . LEU A 1 291 ? -15.995 18.450 54.718 1.00 86.06 291 LEU A CA 1
ATOM 2288 C C . LEU A 1 291 ? -15.499 18.448 56.170 1.00 86.06 291 LEU A C 1
ATOM 2290 O O . LEU A 1 291 ? -16.298 18.279 57.089 1.00 86.06 291 LEU A O 1
ATOM 2294 N N . GLU A 1 292 ? -14.206 18.690 56.394 1.00 83.69 292 GLU A N 1
ATOM 2295 C CA . GLU A 1 292 ? -13.621 18.793 57.735 1.00 83.69 292 GLU A CA 1
ATOM 2296 C C . GLU A 1 292 ? -14.199 19.997 58.498 1.00 83.69 292 GLU A C 1
ATOM 2298 O O . GLU A 1 292 ? -14.628 19.858 59.644 1.00 83.69 292 GLU A O 1
ATOM 2303 N N . ASN A 1 293 ? -14.354 21.146 57.833 1.00 81.25 293 ASN A N 1
ATOM 2304 C CA . ASN A 1 293 ? -14.977 22.329 58.433 1.00 81.25 293 ASN A CA 1
ATOM 2305 C C . ASN A 1 293 ? -16.490 22.168 58.658 1.00 81.25 293 ASN A C 1
ATOM 2307 O O . ASN A 1 293 ? -16.991 22.589 59.697 1.00 81.25 293 ASN A O 1
ATOM 2311 N N . GLN A 1 294 ? -17.216 21.524 57.735 1.00 72.06 294 GLN A N 1
ATOM 2312 C CA . GLN A 1 294 ? -18.645 21.218 57.910 1.00 72.06 294 GLN A CA 1
ATOM 2313 C C . GLN A 1 294 ? -18.881 20.227 59.056 1.00 72.06 294 GLN A C 1
ATOM 2315 O O . GLN A 1 294 ? -19.846 20.369 59.800 1.00 72.06 294 GLN A O 1
ATOM 2320 N N . SER A 1 295 ? -17.984 19.256 59.252 1.00 59.16 295 SER A N 1
ATOM 2321 C CA . SER A 1 295 ? -18.062 18.313 60.374 1.00 59.16 295 SER A CA 1
ATOM 2322 C C . SER A 1 295 ? -17.760 18.954 61.737 1.00 59.16 295 SER A C 1
ATOM 2324 O O . SER A 1 295 ? -18.244 18.471 62.760 1.00 59.16 295 SER A O 1
ATOM 2326 N N . GLY A 1 296 ? -17.013 20.065 61.758 1.00 57.50 296 GLY A N 1
ATOM 2327 C CA . GLY A 1 296 ? -16.720 20.838 62.967 1.00 57.50 296 GLY A CA 1
ATOM 2328 C C . GLY A 1 296 ? -17.865 21.744 63.437 1.00 57.50 296 GLY A C 1
ATOM 2329 O O . GLY A 1 296 ? -17.940 22.058 64.622 1.00 57.50 296 GLY A O 1
ATOM 2330 N N . GLU A 1 297 ? -18.780 22.135 62.546 1.00 53.59 297 GLU A N 1
ATOM 2331 C CA . GLU A 1 297 ? -19.871 23.077 62.849 1.00 53.59 297 GLU A CA 1
ATOM 2332 C C . GLU A 1 297 ? -21.110 22.396 63.472 1.00 53.59 297 GLU A C 1
ATOM 2334 O O . GLU A 1 297 ? -21.912 23.046 64.133 1.00 53.59 297 GLU A O 1
ATOM 2339 N N . VAL A 1 298 ? -21.252 21.070 63.332 1.00 49.59 298 VAL A N 1
ATOM 2340 C CA . VAL A 1 298 ? -22.387 20.290 63.883 1.00 49.59 298 VAL A CA 1
ATOM 2341 C C . VAL A 1 298 ? -22.166 19.882 65.354 1.00 49.59 298 VAL A C 1
ATOM 2343 O O . VAL A 1 298 ? -23.054 19.315 65.987 1.00 49.59 298 VAL A O 1
ATOM 2346 N N . VAL A 1 299 ? -20.991 20.171 65.927 1.00 49.66 299 VAL A N 1
ATOM 2347 C CA . VAL A 1 299 ? -20.600 19.753 67.292 1.00 49.66 299 VAL A CA 1
ATOM 2348 C C . VAL A 1 299 ? -20.373 20.954 68.233 1.00 49.66 299 VAL A C 1
ATOM 2350 O O . VAL A 1 299 ? -19.651 20.841 69.221 1.00 49.66 299 VAL A O 1
ATOM 2353 N N . SER A 1 300 ? -20.983 22.115 67.967 1.00 40.78 300 SER A N 1
ATOM 2354 C CA . SER A 1 300 ? -20.997 23.272 68.890 1.00 40.78 300 SER A CA 1
ATOM 2355 C C . SER A 1 300 ? -22.404 23.704 69.279 1.00 40.78 300 SER A C 1
ATOM 2357 O O . SER A 1 300 ? -23.291 23.694 68.401 1.00 40.78 300 SER A O 1
#

Sequence (300 aa):
MNILNGTEAFTAMSAGQKIECRHVGSDLDFDDIRNFSATVFIDQDHEFRIAVIYMMIGAMQVPEAVKDTPAKGVQCFCPSLLTTELSKAFKWRNSDSDLTLLERGLVHLYEENAITHARALVAVSLGLVNSPFKNEVDLPWDDEEKTSTSQSNIEIISQGPIAVVEDSLTDFEVQEESTKKALDDEYKNHLNQLLDGVSNAKTPAEVNAHTRYTKKWSEEQRKPLLDAIHKRLNELAPDAIEIKEPPSLLSQIQSAEDLTALDVLEIDVASRHVDIQPKLMDAIKKRKFELENQSGEVVS

Organism: NCBI:txid1891224

Foldseek 3Di:
DDKDALVVQVVCVVVVFFKWKDFVPDPDDTHGCVVDDPCRSVDPRMIMDGDFDWDDQPPATAGWADQDQDDFQQKKWFQDPPDLQRIDIDTRHVDPVNVVCNVVRGIGNDSVRNSSVSVSVCVSVVHDNPDPDPPPPPPPDDDDDDDDDDDDDDDDDDDDDDDDPDDPPPPPVVVVVVVVVVVVVVLVVLLVVLLVQLVPDQDLVSLVVSVVVCPVPDPVSCVVSVVSSVVSSVVNPPDDPPPPVVQPLLRCLQPPPAPVSLVVSLVVLVVDDPVCSVVSVVSSVVSVVVRVVVVVVVPD

Radius of gyration: 32.62 Å; chains: 1; bounding box: 62×72×109 Å

Secondary structure (DSSP, 8-state):
---B-HHHHHHHHHTT--EEEEETT-SSPPEEGGGS-GGGGT-TTEEEEE---EEEETTEEEEPPP-SPPPTT-EEEEE-SSSSSSEEEEE----HHHHHHHHTT--BSSHHHHHHHHHHHHHHTT-------------S-------------------------SSSSSHHHHHHHHHHHHHHHHHHHHHHHHHHHHHH--SHHHHHHGGGGGTTS-HHHHHHHHHHHHHHHHHHSSS------PPPHHHHHHT--SHHHHHHHHHHHHTS-TTTHHHHHHHHHHHHHHHHHHHHHTT-

pLDDT: mean 77.55, std 18.5, range [32.16, 95.94]